Protein AF-A0A8H3I1S6-F1 (afdb_monomer_lite)

Foldseek 3Di:
DDDPDDPVVVVVVVVVVVVVVVVVVVVVVVVVCVVVVVCCVPVVVVVCCVCPVVVCVVCVVVCCCVVLVCDDPCNVVSVVVVPDDPPVVVVVVVVVVVVLVVVLVVQVVVVVVQLVVCPWFFPDKDWCPDDPVRPDPRDHIWMWTQGPVRDIWIWGADPQAIFTDDPPDPDVDTDHDNGPLVVCVVVDVSSVVRVVVVVVVVVVVVVVVVVVVD

Radius of gyration: 45.61 Å; chains: 1; bounding box: 110×67×130 Å

Structure (mmCIF, N/CA/C/O backbone):
data_AF-A0A8H3I1S6-F1
#
_entry.id   AF-A0A8H3I1S6-F1
#
loop_
_atom_site.group_PDB
_atom_site.id
_atom_site.type_symbol
_atom_site.label_atom_id
_atom_site.label_alt_id
_atom_site.label_comp_id
_atom_site.label_asym_id
_atom_site.label_entity_id
_atom_site.label_seq_id
_atom_site.pdbx_PDB_ins_code
_atom_site.Cartn_x
_atom_site.Cartn_y
_atom_site.Cartn_z
_atom_site.occupancy
_atom_site.B_iso_or_equiv
_atom_site.auth_seq_id
_atom_site.auth_comp_id
_atom_site.auth_asym_id
_atom_site.auth_atom_id
_atom_site.pdbx_PDB_model_num
ATOM 1 N N . MET A 1 1 ? -64.898 -40.296 66.495 1.00 42.72 1 MET A N 1
ATOM 2 C 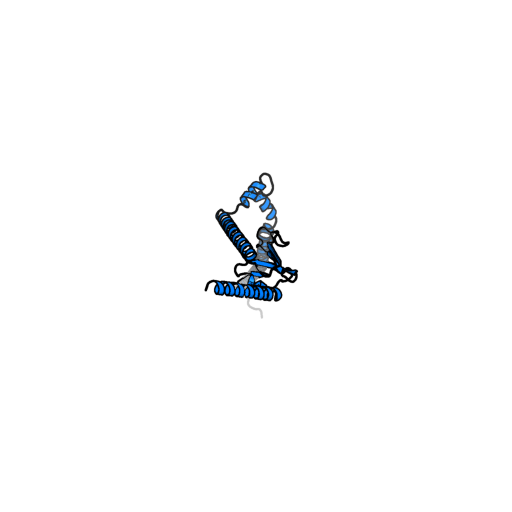CA . MET A 1 1 ? -63.545 -40.670 66.951 1.00 42.72 1 MET A CA 1
ATOM 3 C C . MET A 1 1 ? -62.695 -39.414 66.912 1.00 42.72 1 MET A C 1
ATOM 5 O O . MET A 1 1 ? -62.368 -38.968 65.823 1.00 42.72 1 MET A O 1
ATOM 9 N N . GLY A 1 2 ? -62.473 -38.774 68.061 1.00 48.88 2 GLY A N 1
ATOM 10 C CA . GLY A 1 2 ? -61.612 -37.592 68.152 1.00 48.88 2 GLY A CA 1
ATOM 11 C C . GLY A 1 2 ? -60.170 -38.041 68.347 1.00 48.88 2 GLY A C 1
ATOM 12 O O . GLY A 1 2 ? -59.909 -38.844 69.241 1.00 48.88 2 GLY A O 1
ATOM 13 N N . LEU A 1 3 ? -59.260 -37.586 67.488 1.00 57.56 3 LEU A N 1
ATOM 14 C CA . LEU A 1 3 ? -57.827 -37.817 67.660 1.00 57.56 3 LEU A CA 1
ATOM 15 C C . LEU A 1 3 ? -57.368 -37.128 68.953 1.00 57.56 3 LEU A C 1
ATOM 17 O O . LEU A 1 3 ? -57.678 -35.959 69.179 1.00 57.56 3 LEU A O 1
ATOM 21 N N . ALA A 1 4 ? -56.657 -37.861 69.809 1.00 62.06 4 ALA A N 1
ATOM 22 C CA . ALA A 1 4 ? -56.037 -37.308 71.006 1.00 62.06 4 ALA A CA 1
ATOM 23 C C . ALA A 1 4 ? -54.803 -36.498 70.587 1.00 62.06 4 ALA A C 1
ATOM 25 O O . ALA A 1 4 ? -53.738 -37.065 70.358 1.00 62.06 4 ALA A O 1
ATOM 26 N N . VAL A 1 5 ? -54.971 -35.185 70.439 1.00 71.25 5 VAL A N 1
ATOM 27 C CA . VAL A 1 5 ? -53.883 -34.259 70.106 1.00 71.25 5 VAL A CA 1
ATOM 28 C C . VAL A 1 5 ? -53.106 -33.947 71.379 1.00 71.25 5 VAL A C 1
ATOM 30 O O . VAL A 1 5 ? -53.688 -33.480 72.362 1.00 71.25 5 VAL A O 1
ATOM 33 N N . GLN A 1 6 ? -51.802 -34.225 71.379 1.00 80.19 6 GLN A N 1
ATOM 34 C CA . GLN A 1 6 ? -50.925 -33.858 72.486 1.00 80.19 6 GLN A CA 1
ATOM 35 C C . GLN A 1 6 ? -50.392 -32.433 72.277 1.00 80.19 6 GLN A C 1
ATOM 37 O O . GLN A 1 6 ? -50.185 -32.022 71.137 1.00 80.19 6 GLN A O 1
ATOM 42 N N . PRO A 1 7 ? -50.094 -31.674 73.348 1.00 72.12 7 PRO A N 1
ATOM 43 C CA . PRO A 1 7 ? -49.542 -30.317 73.237 1.00 72.12 7 PRO A CA 1
ATOM 44 C C . PRO A 1 7 ? -48.252 -30.243 72.403 1.00 72.12 7 PRO A C 1
ATOM 46 O O . PRO A 1 7 ? -47.954 -29.216 71.805 1.00 72.12 7 PRO A O 1
ATOM 49 N N . VAL A 1 8 ? -47.503 -31.347 72.340 1.00 73.62 8 VAL A N 1
ATOM 50 C CA . VAL A 1 8 ? -46.267 -31.489 71.556 1.00 73.62 8 VAL A CA 1
ATOM 51 C C . VAL A 1 8 ? -46.538 -31.491 70.044 1.00 73.62 8 VAL A C 1
ATOM 53 O O . VAL A 1 8 ? -45.674 -31.101 69.265 1.00 73.62 8 VAL A O 1
ATOM 56 N N . ASP A 1 9 ? -47.741 -31.873 69.609 1.00 73.19 9 ASP A N 1
ATOM 57 C CA . ASP A 1 9 ? -48.101 -31.909 68.189 1.00 73.19 9 ASP A CA 1
ATOM 58 C C . ASP A 1 9 ? -48.359 -30.509 67.600 1.00 73.19 9 ASP A C 1
ATOM 60 O O . ASP A 1 9 ? -48.272 -30.352 66.385 1.00 73.19 9 ASP A O 1
ATOM 64 N N . LEU A 1 10 ? -48.577 -29.474 68.431 1.00 68.12 10 LEU A N 1
ATOM 65 C CA . LEU A 1 10 ? -48.608 -28.076 67.967 1.00 68.12 10 LEU A CA 1
ATOM 66 C C . LEU A 1 10 ? -47.239 -27.595 67.460 1.00 68.12 10 LEU A C 1
ATOM 68 O O . LEU A 1 10 ? -47.192 -26.789 66.537 1.00 68.12 10 LEU A O 1
ATOM 72 N N . GLY A 1 11 ? -46.133 -28.089 68.027 1.00 68.06 11 GLY A N 1
ATOM 73 C CA . GLY A 1 11 ? -44.783 -27.689 67.608 1.00 68.06 11 GLY A CA 1
ATOM 74 C C . GLY A 1 11 ? -44.466 -28.085 66.162 1.00 68.06 11 GLY A C 1
ATOM 75 O O . GLY A 1 11 ? -43.841 -27.319 65.438 1.00 68.06 11 GLY A O 1
ATOM 76 N N . LYS A 1 12 ? -44.997 -29.228 65.709 1.00 66.50 12 LYS A N 1
ATOM 77 C CA . LYS A 1 12 ? -44.803 -29.744 64.343 1.00 66.50 12 LYS A CA 1
ATOM 78 C C . LYS A 1 12 ? -45.502 -28.902 63.268 1.00 66.50 12 LYS A C 1
ATOM 80 O O . LYS A 1 12 ? -45.058 -28.892 62.128 1.00 66.50 12 LYS A O 1
ATOM 85 N N . LEU A 1 13 ? -46.595 -28.214 63.614 1.00 63.25 13 LEU A N 1
ATOM 86 C CA . LEU A 1 13 ? -47.299 -27.297 62.704 1.00 63.25 13 LEU A CA 1
ATOM 87 C C . LEU A 1 13 ? -46.527 -25.984 62.516 1.00 63.25 13 LEU A C 1
ATOM 89 O O . LEU A 1 13 ? -46.502 -25.448 61.416 1.00 63.25 13 LEU A O 1
ATOM 93 N N . ILE A 1 14 ? -45.869 -25.506 63.576 1.00 62.06 14 ILE A N 1
ATOM 94 C CA . ILE A 1 14 ? -45.091 -24.258 63.568 1.00 62.06 14 ILE A CA 1
ATOM 95 C C . ILE A 1 14 ? -43.777 -24.435 62.788 1.00 62.06 14 ILE A C 1
ATOM 97 O O . ILE A 1 14 ? -43.371 -23.535 62.060 1.00 62.06 14 ILE A O 1
ATOM 101 N N . GLU A 1 15 ? -43.124 -25.596 62.906 1.00 63.69 15 GLU A N 1
ATOM 102 C CA . GLU A 1 15 ? -41.917 -25.917 62.125 1.00 63.69 15 GLU A CA 1
ATOM 103 C C . GLU A 1 15 ? -42.220 -26.087 60.624 1.00 63.69 15 GLU A C 1
ATOM 105 O O . GLU A 1 15 ? -41.427 -25.654 59.793 1.00 63.69 15 GLU A O 1
ATOM 110 N N . SER A 1 16 ? -43.390 -26.634 60.269 1.00 64.06 16 SER A N 1
ATOM 111 C CA . SER A 1 16 ? -43.804 -26.840 58.871 1.00 64.06 16 SER A CA 1
ATOM 112 C C . SER A 1 16 ? -44.035 -25.534 58.100 1.00 64.06 16 SER A C 1
ATOM 114 O O . SER A 1 16 ? -43.602 -25.435 56.958 1.00 64.06 16 SER A O 1
ATOM 116 N N . GLU A 1 17 ? -44.709 -24.535 58.684 1.00 63.69 17 GLU A N 1
ATOM 117 C CA . GLU A 1 17 ? -44.942 -23.245 58.003 1.00 63.69 17 GLU A CA 1
ATOM 118 C C . GLU A 1 17 ? -43.640 -22.455 57.802 1.00 63.69 17 GLU A C 1
ATOM 120 O O . GLU A 1 17 ? -43.450 -21.819 56.766 1.00 63.69 17 GLU A O 1
ATOM 125 N N . ALA A 1 18 ? -42.716 -22.528 58.766 1.00 70.06 18 ALA A N 1
ATOM 126 C CA . ALA A 1 18 ? -41.435 -21.831 58.690 1.00 70.06 18 ALA A CA 1
ATOM 127 C C . ALA A 1 18 ? -40.512 -22.391 57.588 1.00 70.06 18 ALA A C 1
ATOM 129 O O . ALA A 1 18 ? -39.754 -21.638 56.975 1.00 70.06 18 ALA A O 1
ATOM 130 N N . GLU A 1 19 ? -40.560 -23.700 57.320 1.00 72.06 19 GLU A N 1
ATOM 131 C CA . GLU A 1 19 ? -39.798 -24.326 56.231 1.00 72.06 19 GLU A CA 1
ATOM 132 C C . GLU A 1 19 ? -40.337 -23.939 54.844 1.00 72.06 19 GLU A C 1
ATOM 134 O O . GLU A 1 19 ? -39.544 -23.663 53.940 1.00 72.06 19 GLU A O 1
ATOM 139 N N . ASP A 1 20 ? -41.658 -23.846 54.680 1.00 81.38 20 ASP A N 1
ATOM 140 C CA . ASP A 1 20 ? -42.285 -23.457 53.411 1.00 81.38 20 ASP A CA 1
ATOM 141 C C . ASP A 1 20 ? -41.991 -21.990 53.046 1.00 81.38 20 ASP A C 1
ATOM 143 O O . ASP A 1 20 ? -41.629 -21.700 51.903 1.00 81.38 20 ASP A O 1
ATOM 147 N N . GLU A 1 21 ? -42.038 -21.073 54.020 1.00 85.94 21 GLU A N 1
ATOM 148 C CA . GLU A 1 21 ? -41.697 -19.654 53.820 1.00 85.94 21 GLU A CA 1
ATOM 149 C C . GLU A 1 21 ? -40.221 -19.469 53.410 1.00 85.94 21 GLU A C 1
ATOM 151 O O . GLU A 1 21 ? -39.877 -18.654 52.542 1.00 85.94 21 GLU A O 1
ATOM 156 N N . LEU A 1 22 ? -39.323 -20.279 53.984 1.00 87.81 22 LEU A N 1
ATOM 157 C CA . LEU A 1 22 ? -37.911 -20.308 53.599 1.00 87.81 22 LEU A CA 1
ATOM 158 C C . LEU A 1 22 ? -37.727 -20.817 52.166 1.00 87.81 22 LEU A C 1
ATOM 160 O O . LEU A 1 22 ? -36.957 -20.226 51.403 1.00 87.81 22 LEU A O 1
ATOM 164 N N . ILE A 1 23 ? -38.426 -21.888 51.780 1.00 89.88 23 ILE A N 1
ATOM 165 C CA . ILE A 1 23 ? -38.362 -22.442 50.421 1.00 89.88 23 ILE A CA 1
ATOM 166 C C . ILE A 1 23 ? -38.898 -21.435 49.400 1.00 89.88 23 ILE A C 1
ATOM 168 O O . ILE A 1 23 ? -38.286 -21.265 48.341 1.00 89.88 23 ILE A O 1
ATOM 172 N N . GLU A 1 24 ? -39.988 -20.736 49.715 1.00 92.62 24 GLU A N 1
ATOM 173 C CA . GLU A 1 24 ? -40.557 -19.689 48.865 1.00 92.62 24 GLU A CA 1
ATOM 174 C C . GLU A 1 24 ? -39.567 -18.532 48.682 1.00 92.62 24 GLU A C 1
ATOM 176 O O . GLU A 1 24 ? -39.232 -18.177 47.550 1.00 92.62 24 GLU A O 1
ATOM 181 N N . THR A 1 25 ? -38.963 -18.051 49.770 1.00 93.56 25 THR A N 1
ATOM 182 C CA . THR A 1 25 ? -37.922 -17.012 49.713 1.00 93.56 25 THR A CA 1
ATOM 183 C C . THR A 1 25 ? -36.714 -17.466 48.881 1.00 93.56 25 THR A C 1
ATOM 185 O O . THR A 1 25 ? -36.195 -16.722 48.043 1.00 93.56 25 THR A O 1
ATOM 188 N N . MET A 1 26 ? -36.254 -18.710 49.058 1.00 92.81 26 MET A N 1
ATOM 189 C CA . MET A 1 26 ? -35.153 -19.274 48.268 1.00 92.81 26 MET A CA 1
ATOM 190 C C . MET A 1 26 ? -35.515 -19.382 46.781 1.00 92.81 26 MET A C 1
ATOM 192 O O . MET A 1 26 ? -34.666 -19.127 45.917 1.00 92.81 26 MET A O 1
ATOM 196 N N . ALA A 1 27 ? -36.762 -19.737 46.467 1.00 95.12 27 ALA A N 1
ATOM 197 C CA . ALA A 1 27 ? -37.268 -19.802 45.103 1.00 95.12 27 ALA A CA 1
ATOM 198 C C . ALA A 1 27 ? -37.343 -18.409 44.458 1.00 95.12 27 ALA A C 1
ATOM 200 O O . ALA A 1 27 ? -36.885 -18.248 43.322 1.00 95.12 27 ALA A O 1
ATOM 201 N N . GLU A 1 28 ? -37.824 -17.397 45.180 1.00 95.75 28 GLU A N 1
ATOM 202 C CA . GLU A 1 28 ? -37.877 -16.007 44.716 1.00 95.75 28 GLU A CA 1
ATOM 203 C C . GLU A 1 28 ? -36.486 -15.442 44.430 1.00 95.75 28 GLU A C 1
ATOM 205 O O . GLU A 1 28 ? -36.233 -14.917 43.340 1.00 95.75 28 GLU A O 1
ATOM 210 N N . VAL A 1 29 ? -35.547 -15.604 45.368 1.00 97.38 29 VAL A N 1
ATOM 211 C CA . VAL A 1 29 ? -34.161 -15.147 45.193 1.00 97.38 29 VAL A CA 1
ATOM 212 C C . VAL A 1 29 ? -33.535 -15.823 43.975 1.00 97.38 29 VAL A C 1
ATOM 214 O O . VAL A 1 29 ? -32.888 -15.161 43.156 1.00 97.38 29 VAL A O 1
ATOM 217 N N . ARG A 1 30 ? -33.758 -17.132 43.800 1.00 96.06 30 ARG A N 1
ATOM 218 C CA . ARG A 1 30 ? -33.258 -17.872 42.637 1.00 96.06 30 ARG A CA 1
ATOM 219 C C . ARG A 1 30 ? -33.879 -17.373 41.332 1.00 96.06 30 ARG A C 1
ATOM 221 O O . ARG A 1 30 ? -33.151 -17.206 40.350 1.00 96.06 30 ARG A O 1
ATOM 228 N N . ALA A 1 31 ? -35.185 -17.112 41.312 1.00 96.69 31 ALA A N 1
ATOM 229 C CA . ALA A 1 31 ? -35.883 -16.587 40.143 1.00 96.69 31 ALA A CA 1
ATOM 230 C C . ALA A 1 31 ? -35.366 -15.190 39.765 1.00 96.69 31 ALA A C 1
ATOM 232 O O . ALA A 1 31 ? -35.055 -14.938 38.596 1.00 96.69 31 ALA A O 1
ATOM 233 N N . TYR A 1 32 ? -35.179 -14.312 40.755 1.00 97.19 32 TYR A N 1
ATOM 234 C CA . TYR A 1 32 ? -34.593 -12.989 40.556 1.00 97.19 32 TYR A CA 1
ATOM 235 C C . TYR A 1 32 ? -33.184 -13.084 39.964 1.00 97.19 32 TYR A C 1
ATOM 237 O O . TYR A 1 32 ? -32.904 -12.461 38.937 1.00 97.19 32 TYR A O 1
ATOM 245 N N . TYR A 1 33 ? -32.315 -13.919 40.544 1.00 96.94 33 TYR A N 1
ATOM 246 C CA . TYR A 1 33 ? -30.956 -14.122 40.039 1.00 96.94 33 TYR A CA 1
ATOM 247 C C . TYR A 1 33 ? -30.936 -14.645 38.605 1.00 96.94 33 TYR A C 1
ATOM 249 O O . TYR A 1 33 ? -30.130 -14.188 37.797 1.00 96.94 33 TYR A O 1
ATOM 257 N N . GLN A 1 34 ? -31.833 -15.568 38.258 1.00 96.44 34 GLN A N 1
ATOM 258 C CA . GLN A 1 34 ? -31.892 -16.131 36.913 1.00 96.44 34 GLN A CA 1
ATOM 259 C C . GLN A 1 34 ? -32.245 -15.073 35.858 1.00 96.44 34 GLN A C 1
ATOM 261 O O . GLN A 1 34 ? -31.678 -15.078 34.762 1.00 96.44 34 GLN A O 1
ATOM 266 N N . VAL A 1 35 ? -33.159 -14.153 36.174 1.00 96.62 35 VAL A N 1
ATOM 267 C CA . VAL A 1 35 ? -33.530 -13.054 35.271 1.00 96.62 35 VAL A CA 1
ATOM 268 C C . VAL A 1 35 ? -32.445 -11.976 35.243 1.00 96.62 35 VAL A C 1
ATOM 270 O O . VAL A 1 35 ? -32.070 -11.512 34.163 1.00 96.62 35 VAL A O 1
ATOM 273 N N . ALA A 1 36 ? -31.908 -11.600 36.405 1.00 97.00 36 ALA A N 1
ATOM 274 C CA . ALA A 1 36 ? -30.856 -10.594 36.523 1.00 97.00 36 ALA A CA 1
ATOM 275 C C . ALA A 1 36 ? -29.577 -11.018 35.787 1.00 97.00 36 ALA A C 1
ATOM 277 O O . ALA A 1 36 ? -29.011 -10.220 35.043 1.00 97.00 36 ALA A O 1
ATOM 278 N N . TYR A 1 37 ? -29.166 -12.282 35.919 1.00 96.94 37 TYR A N 1
ATOM 279 C CA . TYR A 1 37 ? -27.991 -12.825 35.238 1.00 96.94 37 TYR A CA 1
ATOM 280 C C . TYR A 1 37 ? -28.111 -12.724 33.715 1.00 96.94 37 TYR A C 1
ATOM 282 O O . TYR A 1 37 ? -27.196 -12.225 33.065 1.00 96.94 37 TYR A O 1
ATOM 290 N N . LYS A 1 38 ? -29.258 -13.118 33.142 1.00 95.94 38 LYS A N 1
ATOM 291 C CA . LYS A 1 38 ? -29.491 -13.016 31.691 1.00 95.94 38 LYS A CA 1
ATOM 292 C C . LYS A 1 38 ? -29.370 -11.571 31.202 1.00 95.94 38 LYS A C 1
ATOM 294 O O . LYS A 1 38 ? -28.660 -11.308 30.241 1.00 95.94 38 LYS A O 1
ATOM 299 N N . ARG A 1 39 ? -29.972 -10.620 31.927 1.00 96.44 39 ARG A N 1
ATOM 300 C CA . ARG A 1 39 ? -29.852 -9.186 31.611 1.00 96.44 39 ARG A CA 1
ATOM 301 C C . ARG A 1 39 ? -28.409 -8.698 31.675 1.00 96.44 39 ARG A C 1
ATOM 303 O O . ARG A 1 39 ? -28.003 -7.917 30.828 1.00 96.44 39 ARG A O 1
ATOM 310 N N . PHE A 1 40 ? -27.640 -9.142 32.664 1.00 96.62 40 PHE A N 1
ATOM 311 C CA . PHE A 1 40 ? -26.237 -8.763 32.805 1.00 96.62 40 PHE A CA 1
ATOM 312 C C . PHE A 1 40 ? -25.383 -9.250 31.632 1.00 96.62 40 PHE A C 1
ATOM 314 O O . PHE A 1 40 ? -24.591 -8.476 31.092 1.00 96.62 40 PHE A O 1
ATOM 321 N N . VAL A 1 41 ? -25.577 -10.506 31.224 1.00 96.31 41 VAL A N 1
ATOM 322 C CA . VAL A 1 41 ? -24.859 -11.112 30.095 1.00 96.31 41 VAL A CA 1
ATOM 323 C C . VAL A 1 41 ? -25.200 -10.426 28.771 1.00 96.31 41 VAL A C 1
ATOM 325 O O . VAL A 1 41 ? -24.324 -10.336 27.921 1.00 96.31 41 VAL A O 1
ATOM 328 N N . ASP A 1 42 ? -26.406 -9.878 28.613 1.00 96.75 42 ASP A N 1
ATOM 329 C CA . ASP A 1 42 ? -26.790 -9.154 27.395 1.00 96.75 42 ASP A CA 1
ATOM 330 C C . ASP A 1 42 ? -26.364 -7.671 27.422 1.00 96.75 42 ASP A C 1
ATOM 332 O O . ASP A 1 42 ? -25.817 -7.143 26.451 1.00 96.75 42 ASP A O 1
ATOM 336 N N . ILE A 1 43 ? -26.593 -6.974 28.541 1.00 96.75 43 ILE A N 1
ATOM 337 C CA . ILE A 1 43 ? -26.402 -5.519 28.644 1.00 96.75 43 ILE A CA 1
ATOM 338 C C . ILE A 1 43 ? -24.922 -5.144 28.695 1.00 96.75 43 ILE A C 1
ATOM 340 O O . ILE A 1 43 ? -24.540 -4.157 28.068 1.00 96.75 43 ILE A O 1
ATOM 344 N N . ILE A 1 44 ? -24.081 -5.894 29.421 1.00 96.12 44 ILE A N 1
ATOM 345 C CA . ILE A 1 44 ? -22.659 -5.537 29.551 1.00 96.12 44 ILE A CA 1
ATOM 346 C C . ILE A 1 44 ? -21.955 -5.562 28.188 1.00 96.12 44 ILE A C 1
ATOM 348 O O . ILE A 1 44 ? -21.345 -4.548 27.838 1.00 96.12 44 ILE A O 1
ATOM 352 N N . PRO A 1 45 ? -22.036 -6.642 27.385 1.00 96.19 45 PRO A N 1
ATOM 353 C CA . PRO A 1 45 ? -21.401 -6.663 26.072 1.00 96.19 45 PRO A CA 1
ATOM 354 C C . PRO A 1 45 ? -21.985 -5.615 25.127 1.00 96.19 45 PRO A C 1
ATOM 356 O O . PRO A 1 45 ? -21.229 -4.980 24.401 1.00 96.19 45 PRO A O 1
ATOM 359 N N . MET A 1 46 ? -23.300 -5.376 25.168 1.00 96.50 46 MET A N 1
ATOM 360 C CA . MET A 1 46 ? -23.934 -4.344 24.343 1.00 96.50 46 MET A CA 1
ATOM 361 C C . MET A 1 46 ? -23.428 -2.937 24.695 1.00 96.50 46 MET A C 1
ATOM 363 O O . MET A 1 46 ? -23.112 -2.147 23.806 1.00 96.50 46 MET A O 1
ATOM 367 N N . ALA A 1 47 ? -23.312 -2.625 25.987 1.00 96.19 47 ALA A N 1
ATOM 368 C CA . ALA A 1 47 ? -22.768 -1.353 26.448 1.00 96.19 47 ALA A CA 1
ATOM 369 C C . ALA A 1 47 ? -21.282 -1.215 26.086 1.00 96.19 47 ALA A C 1
ATOM 371 O O . ALA A 1 47 ? -20.852 -0.142 25.663 1.00 96.19 47 ALA A O 1
ATOM 372 N N . ALA A 1 48 ? -20.503 -2.292 26.211 1.00 95.06 48 ALA A N 1
ATOM 373 C CA . ALA A 1 48 ? -19.100 -2.310 25.814 1.00 95.06 48 ALA A CA 1
ATOM 374 C C . ALA A 1 48 ? -18.930 -2.106 24.299 1.00 95.06 48 ALA A C 1
ATOM 376 O O . ALA A 1 48 ? -18.084 -1.314 23.893 1.00 95.06 48 ALA A O 1
ATOM 377 N N . ASP A 1 49 ? -19.750 -2.745 23.460 1.00 94.88 49 ASP A N 1
ATOM 378 C CA . ASP A 1 49 ? -19.714 -2.552 22.004 1.00 94.88 49 ASP A CA 1
ATOM 379 C C . ASP A 1 49 ? -20.023 -1.097 21.628 1.00 94.88 49 ASP A C 1
ATOM 381 O O . ASP A 1 49 ? -19.271 -0.463 20.888 1.00 94.88 49 ASP A O 1
ATOM 385 N N . GLU A 1 50 ? -21.088 -0.523 22.192 1.00 94.88 50 GLU A N 1
ATOM 386 C CA . GLU A 1 50 ? -21.494 0.844 21.860 1.00 94.88 50 GLU A CA 1
ATOM 387 C C . GLU A 1 50 ? -20.487 1.893 22.356 1.00 94.88 50 GLU A C 1
ATOM 389 O O . GLU A 1 50 ? -20.200 2.856 21.644 1.00 94.88 50 GLU A O 1
ATOM 394 N N . THR A 1 51 ? -19.920 1.714 23.552 1.00 92.62 51 THR A N 1
ATOM 395 C CA . THR A 1 51 ? -19.009 2.702 24.157 1.00 92.62 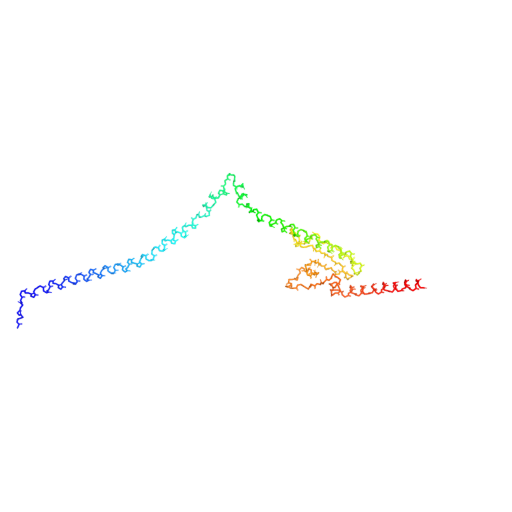51 THR A CA 1
ATOM 396 C C . THR A 1 51 ? -17.562 2.540 23.711 1.00 92.62 51 THR A C 1
ATOM 398 O O . THR A 1 51 ? -16.909 3.535 23.399 1.00 92.62 51 THR A O 1
ATOM 401 N N . LEU A 1 52 ? -17.052 1.309 23.667 1.00 89.88 52 LEU A N 1
ATOM 402 C CA . LEU A 1 52 ? -15.651 1.041 23.375 1.00 89.88 52 LEU A CA 1
ATOM 403 C C . LEU A 1 52 ? -15.429 0.837 21.885 1.00 89.88 52 LEU A C 1
ATOM 405 O O . LEU A 1 52 ? -14.571 1.493 21.321 1.00 89.88 52 LEU A O 1
ATOM 409 N N . VAL A 1 53 ? -16.177 -0.051 21.231 1.00 89.69 53 VAL A N 1
ATOM 410 C CA . VAL A 1 53 ? -15.894 -0.407 19.831 1.00 89.69 53 VAL A CA 1
ATOM 411 C C . VAL A 1 53 ? -16.418 0.686 18.907 1.00 89.69 53 VAL A C 1
ATOM 413 O O . VAL A 1 53 ? -15.656 1.376 18.228 1.00 89.69 53 VAL A O 1
ATOM 416 N N . ARG A 1 54 ? -17.733 0.903 18.926 1.00 91.56 54 ARG A N 1
ATOM 417 C CA . ARG A 1 54 ? -18.392 1.904 18.082 1.00 91.56 54 ARG A CA 1
ATOM 418 C C . ARG A 1 54 ? -18.067 3.313 18.549 1.00 91.56 54 ARG A C 1
ATOM 420 O O . ARG A 1 54 ? -17.828 4.188 17.719 1.00 91.56 54 ARG A O 1
ATOM 427 N N . GLY A 1 55 ? -18.037 3.531 19.861 1.00 91.19 55 GLY A N 1
ATOM 428 C CA . GLY A 1 55 ? -17.702 4.817 20.458 1.00 91.19 55 GLY A CA 1
ATOM 429 C C . GLY A 1 55 ? -16.271 5.256 20.156 1.00 91.19 55 GLY A C 1
ATOM 430 O O . GLY A 1 55 ? -16.071 6.428 19.857 1.00 91.19 55 GLY A O 1
ATOM 431 N N . PHE A 1 56 ? -15.296 4.339 20.116 1.00 88.06 56 PHE A N 1
ATOM 432 C CA . PHE A 1 56 ? -13.929 4.673 19.703 1.00 88.06 56 PHE A CA 1
ATOM 433 C C . PHE A 1 56 ? -13.855 5.114 18.242 1.00 88.06 56 PHE A C 1
ATOM 435 O O . PHE A 1 56 ? -13.198 6.104 17.931 1.00 88.06 56 PHE A O 1
ATOM 442 N N . CYS A 1 57 ? -14.557 4.422 17.340 1.00 88.94 57 CYS A N 1
ATOM 443 C CA . CYS A 1 57 ? -14.601 4.821 15.934 1.00 88.94 57 CYS A CA 1
ATOM 444 C C . CYS A 1 57 ? -15.248 6.205 15.746 1.00 88.94 57 CYS A C 1
ATOM 446 O O . CYS A 1 57 ? -14.858 6.951 14.843 1.00 88.94 57 CYS A O 1
ATOM 448 N N . ARG A 1 58 ? -16.211 6.582 16.601 1.00 90.94 58 ARG A N 1
ATOM 449 C CA . ARG A 1 58 ? -16.856 7.902 16.553 1.00 90.94 58 ARG A CA 1
ATOM 450 C C . ARG A 1 58 ? -15.856 9.001 16.909 1.00 90.94 58 ARG A C 1
ATOM 452 O O . ARG A 1 58 ? -15.505 9.218 18.061 1.00 90.94 58 ARG A O 1
ATOM 459 N N . GLY A 1 59 ? -15.440 9.751 15.893 1.00 86.94 59 GLY A N 1
ATOM 460 C CA . GLY A 1 59 ? -14.537 10.890 16.056 1.00 86.94 59 GLY A CA 1
ATOM 461 C C . GLY A 1 59 ? -13.053 10.528 16.068 1.00 86.94 59 GLY A C 1
ATOM 462 O O . GLY A 1 59 ? -12.239 11.434 16.249 1.00 86.94 59 GLY A O 1
ATOM 463 N N . LEU A 1 60 ? -12.688 9.262 15.816 1.00 91.94 60 LEU A N 1
ATOM 464 C CA . LEU A 1 60 ? -11.292 8.846 15.651 1.00 91.94 60 LEU A CA 1
ATOM 465 C C . LEU A 1 60 ? -10.594 9.659 14.559 1.00 91.94 60 LEU A C 1
ATOM 467 O O . LEU A 1 60 ? -9.505 10.168 14.787 1.00 91.94 60 LEU A O 1
ATOM 471 N N . GLU A 1 61 ? -11.244 9.826 13.406 1.00 90.31 61 GLU A N 1
ATOM 472 C CA . GLU A 1 61 ? -10.720 10.618 12.289 1.00 90.31 61 GLU A CA 1
ATOM 473 C C . GLU A 1 61 ? -10.385 12.044 12.737 1.00 90.31 61 GLU A C 1
ATOM 475 O O . GLU A 1 61 ? -9.248 12.493 12.613 1.00 90.31 61 GLU A O 1
ATOM 480 N N . ARG A 1 62 ? -11.351 12.733 13.350 1.00 90.31 62 ARG A N 1
ATOM 481 C CA . ARG A 1 62 ? -11.157 14.090 13.865 1.00 90.31 62 ARG A CA 1
ATOM 482 C C . ARG A 1 62 ? -10.013 14.154 14.879 1.00 90.31 62 ARG A C 1
ATOM 484 O O . ARG A 1 62 ? -9.163 15.032 14.778 1.00 90.31 62 ARG A O 1
ATOM 491 N N . ARG A 1 63 ? -9.968 13.217 15.832 1.00 91.25 63 ARG A N 1
ATOM 492 C CA . ARG A 1 63 ? -8.893 13.136 16.832 1.00 91.25 63 ARG A CA 1
ATOM 493 C C . ARG A 1 63 ? -7.533 12.864 16.202 1.00 91.25 63 ARG A C 1
ATOM 495 O O . ARG A 1 63 ? -6.546 13.415 16.675 1.00 91.25 63 ARG A O 1
ATOM 502 N N . LEU A 1 64 ? -7.475 12.059 15.144 1.00 91.75 64 LEU A N 1
ATOM 503 C CA . LEU A 1 64 ? -6.252 11.782 14.402 1.00 91.75 64 LEU A CA 1
ATOM 504 C C . LEU A 1 64 ? -5.767 13.039 13.670 1.00 91.75 64 LEU A C 1
ATOM 506 O O . LEU A 1 64 ? -4.595 13.382 13.776 1.00 91.75 64 LEU A O 1
ATOM 510 N N . PHE A 1 65 ? -6.663 13.768 13.000 1.00 90.44 65 PHE A N 1
ATOM 511 C CA . PHE A 1 65 ? -6.323 15.021 12.321 1.00 90.44 65 PHE A CA 1
ATOM 512 C C . PHE A 1 65 ? -5.853 16.117 13.288 1.00 90.44 65 PHE A C 1
ATOM 514 O O . PHE A 1 65 ? -4.869 16.805 13.007 1.00 90.44 65 PHE A O 1
ATOM 521 N N . GLU A 1 66 ? -6.530 16.260 14.430 1.00 89.75 66 GLU A N 1
ATOM 522 C CA . GLU A 1 66 ? -6.142 17.189 15.497 1.00 89.75 66 GLU A CA 1
ATOM 523 C C . GLU A 1 66 ? -4.812 16.767 16.145 1.00 89.75 66 GLU A C 1
ATOM 525 O O . GLU A 1 66 ? -3.904 17.584 16.276 1.00 89.75 66 GLU A O 1
ATOM 530 N N . GLY A 1 67 ? -4.666 15.489 16.507 1.00 88.88 67 GLY A N 1
ATOM 531 C CA . GLY A 1 67 ? -3.500 14.962 17.220 1.00 88.88 67 GLY A CA 1
ATOM 532 C C . GLY A 1 67 ? -2.226 14.915 16.378 1.00 88.88 67 GLY A C 1
ATOM 533 O O . GLY A 1 67 ? -1.151 15.236 16.877 1.00 88.88 67 GLY A O 1
ATOM 534 N N . LEU A 1 68 ? -2.337 14.577 15.091 1.00 90.62 68 LEU A N 1
ATOM 535 C CA . LEU A 1 68 ? -1.216 14.643 14.148 1.00 90.62 68 LEU A CA 1
ATOM 536 C C . LEU A 1 68 ? -0.921 16.083 13.689 1.00 90.62 68 LEU A C 1
ATOM 538 O O . LEU A 1 68 ? 0.084 16.326 13.020 1.00 90.62 68 LEU A O 1
ATOM 542 N N . GLY A 1 69 ? -1.789 17.048 14.013 1.00 89.00 69 GLY A N 1
ATOM 543 C CA . GLY A 1 69 ? -1.615 18.447 13.629 1.00 89.00 69 GLY A CA 1
ATOM 544 C C . GLY A 1 69 ? -1.568 18.649 12.112 1.00 89.00 69 GLY A C 1
ATOM 545 O O . GLY A 1 69 ? -0.849 19.529 11.632 1.00 89.00 69 GLY A O 1
ATOM 546 N N . VAL A 1 70 ? -2.302 17.823 11.359 1.00 86.75 70 VAL A N 1
ATOM 547 C CA . VAL A 1 70 ? -2.346 17.830 9.880 1.00 86.75 70 VAL A CA 1
ATOM 548 C C . VAL A 1 70 ? -3.149 19.018 9.336 1.00 86.75 70 VAL A C 1
ATOM 550 O O . VAL A 1 70 ? -3.107 19.315 8.147 1.00 86.75 70 VAL A O 1
ATOM 553 N N . SER A 1 71 ? -3.887 19.706 10.209 1.00 80.94 71 SER A N 1
ATOM 554 C CA . SER A 1 71 ? -4.620 20.939 9.922 1.00 80.94 71 SER A CA 1
ATOM 555 C C . SER A 1 71 ? -4.077 22.062 10.808 1.00 80.94 71 SER A C 1
ATOM 557 O O . SER A 1 71 ? -4.021 21.906 12.025 1.00 80.94 71 SER A O 1
ATOM 559 N N . GLY A 1 72 ? -3.648 23.178 10.210 1.00 82.56 72 GLY A N 1
ATOM 560 C CA . GLY A 1 72 ? -3.138 24.353 10.930 1.00 82.56 72 GLY A CA 1
ATOM 561 C C . GLY A 1 72 ? -1.770 24.848 10.449 1.00 82.56 72 GLY A C 1
ATOM 562 O O . GLY A 1 72 ? -1.221 24.378 9.452 1.00 82.56 72 GLY A O 1
ATOM 563 N N . GLU A 1 73 ? -1.207 25.814 11.170 1.00 86.25 73 GLU A N 1
ATOM 564 C CA . GLU A 1 73 ? 0.093 26.410 10.848 1.00 86.25 73 GLU A CA 1
ATOM 565 C C . GLU A 1 73 ? 1.230 25.390 11.046 1.00 86.25 73 GLU A C 1
ATOM 567 O O . GLU A 1 73 ? 1.225 24.596 11.994 1.00 86.25 73 GLU A O 1
ATOM 572 N N . GLY A 1 74 ? 2.168 25.328 10.097 1.00 86.00 74 GLY A N 1
ATOM 573 C CA . GLY A 1 74 ? 3.231 24.313 10.076 1.00 86.00 74 GLY A CA 1
ATOM 574 C C . GLY A 1 74 ? 2.767 22.887 9.733 1.00 86.00 74 GLY A C 1
ATOM 575 O O . GLY A 1 74 ? 3.564 21.953 9.807 1.00 86.00 74 GLY A O 1
ATOM 576 N N . ALA A 1 75 ? 1.502 22.679 9.332 1.00 88.81 75 ALA A N 1
ATOM 577 C CA . ALA A 1 75 ? 0.997 21.346 8.981 1.00 88.81 75 ALA A CA 1
ATOM 578 C C . ALA A 1 75 ? 1.808 20.693 7.855 1.00 88.81 75 ALA A C 1
ATOM 580 O O . ALA A 1 75 ? 2.090 19.502 7.913 1.00 88.81 75 ALA A O 1
ATOM 581 N N . LYS A 1 76 ? 2.245 21.477 6.863 1.00 89.25 76 LYS A N 1
ATOM 582 C CA . LYS A 1 76 ? 3.056 20.984 5.742 1.00 89.25 76 LYS A CA 1
ATOM 583 C C . LYS A 1 76 ? 4.396 20.395 6.198 1.00 89.25 76 LYS A C 1
ATOM 585 O O . LYS A 1 76 ? 4.785 19.344 5.702 1.00 89.25 76 LYS A O 1
ATOM 590 N N . GLU A 1 77 ? 5.079 21.045 7.137 1.00 91.00 77 GLU A N 1
ATOM 591 C CA . GLU A 1 77 ? 6.364 20.581 7.681 1.00 91.00 77 GLU A CA 1
ATOM 592 C C . GLU A 1 77 ? 6.184 19.323 8.533 1.00 91.00 77 GLU A C 1
ATOM 594 O O . GLU A 1 77 ? 6.915 18.351 8.359 1.00 91.00 77 GLU A O 1
ATOM 599 N N . ARG A 1 78 ? 5.146 19.288 9.380 1.00 89.12 78 ARG A N 1
ATOM 600 C CA . ARG A 1 78 ? 4.792 18.082 10.143 1.00 89.12 78 ARG A CA 1
ATOM 601 C C . ARG A 1 78 ? 4.432 16.914 9.231 1.00 89.12 78 ARG A C 1
ATOM 603 O O . ARG A 1 78 ? 4.911 15.811 9.451 1.00 89.12 78 ARG A O 1
ATOM 610 N N . CYS A 1 79 ? 3.647 17.155 8.181 1.00 90.62 79 CYS A N 1
ATOM 611 C CA . CYS A 1 79 ? 3.342 16.135 7.177 1.00 90.62 79 CYS A CA 1
ATOM 612 C C . CYS A 1 79 ? 4.610 15.641 6.482 1.00 90.62 79 CYS A C 1
ATOM 614 O O . CYS A 1 79 ? 4.753 14.443 6.284 1.00 90.62 79 CYS A O 1
ATOM 616 N N . ALA A 1 80 ? 5.528 16.543 6.124 1.00 90.69 80 ALA A N 1
ATOM 617 C CA . ALA A 1 80 ? 6.791 16.164 5.500 1.00 90.69 80 ALA A CA 1
ATOM 618 C C . ALA A 1 80 ? 7.632 15.268 6.422 1.00 90.69 80 ALA A C 1
ATOM 620 O O . ALA A 1 80 ? 8.143 14.257 5.959 1.00 90.69 80 ALA A O 1
ATOM 621 N N . SER A 1 81 ? 7.700 15.589 7.717 1.00 89.62 81 SER A N 1
ATOM 622 C CA . SER A 1 81 ? 8.389 14.765 8.716 1.00 89.62 81 SER A CA 1
ATOM 623 C C . SER A 1 81 ? 7.694 13.417 8.957 1.00 89.62 81 SER A C 1
ATOM 625 O O . SER A 1 81 ? 8.360 12.393 9.034 1.00 89.62 81 SER A O 1
ATOM 627 N N . LEU A 1 82 ? 6.356 13.380 9.011 1.00 90.19 82 LEU A N 1
ATOM 628 C CA . LEU A 1 82 ? 5.587 12.133 9.155 1.00 90.19 82 LEU A CA 1
ATOM 629 C C . LEU A 1 82 ? 5.705 11.214 7.929 1.00 90.19 82 LEU A C 1
ATOM 631 O O . LEU A 1 82 ? 5.583 9.999 8.058 1.00 90.19 82 LEU A O 1
ATOM 635 N N . LEU A 1 83 ? 5.902 11.794 6.743 1.00 91.06 83 LEU A N 1
ATOM 636 C CA . LEU A 1 83 ? 6.086 11.073 5.482 1.00 91.06 83 LEU A CA 1
ATOM 637 C C . LEU A 1 83 ? 7.556 10.751 5.186 1.00 91.06 83 LEU A C 1
ATOM 639 O O . LEU A 1 83 ? 7.844 10.133 4.158 1.00 91.06 83 LEU A O 1
ATOM 643 N N . GLU A 1 84 ? 8.483 11.179 6.041 1.00 91.81 84 GLU A N 1
ATOM 644 C CA . GLU A 1 84 ? 9.897 10.891 5.871 1.00 91.81 84 GLU A CA 1
ATOM 645 C C . GLU A 1 84 ? 10.128 9.385 6.037 1.00 91.81 84 GLU A C 1
ATOM 647 O O . GLU A 1 84 ? 9.805 8.777 7.059 1.00 91.81 84 GLU A O 1
ATOM 652 N N . TYR A 1 85 ? 10.648 8.755 4.984 1.00 88.75 85 TYR A N 1
ATOM 653 C CA . TYR A 1 85 ? 10.984 7.339 5.026 1.00 88.75 85 TYR A CA 1
ATOM 654 C C . TYR A 1 85 ? 12.172 7.109 5.960 1.00 88.75 85 TYR A C 1
ATOM 656 O O . TYR A 1 85 ? 13.056 7.957 6.088 1.00 88.75 85 TYR A O 1
ATOM 664 N N . SER A 1 86 ? 12.248 5.919 6.557 1.00 91.12 86 SER A N 1
ATOM 665 C CA . SER A 1 86 ? 13.452 5.525 7.284 1.00 91.12 86 SER A CA 1
ATOM 666 C C . SER A 1 86 ? 14.680 5.561 6.363 1.00 91.12 86 SER A C 1
ATOM 668 O O . SER A 1 86 ? 14.588 5.403 5.137 1.00 91.12 86 SER A O 1
ATOM 670 N N . HIS A 1 87 ? 15.856 5.765 6.961 1.00 90.56 87 HIS A N 1
ATOM 671 C CA . HIS A 1 87 ? 17.112 5.840 6.215 1.00 90.56 87 HIS A CA 1
ATOM 672 C C . HIS A 1 87 ? 17.353 4.582 5.363 1.00 90.56 87 HIS A C 1
ATOM 674 O O . HIS A 1 87 ? 17.743 4.686 4.205 1.00 90.56 87 HIS A O 1
ATOM 680 N N . GLU A 1 88 ? 17.034 3.405 5.904 1.00 92.25 88 GLU A N 1
ATOM 681 C CA . GLU A 1 88 ? 17.164 2.114 5.221 1.00 92.25 88 GLU A CA 1
ATOM 682 C C . GLU A 1 88 ? 16.298 2.026 3.955 1.00 92.25 88 GLU A C 1
ATOM 684 O O . GLU A 1 88 ? 16.811 1.719 2.881 1.00 92.25 88 GLU A O 1
ATOM 689 N N . VAL A 1 89 ? 15.015 2.397 4.046 1.00 92.88 89 VAL A N 1
ATOM 690 C CA . VAL A 1 89 ? 14.092 2.394 2.896 1.00 92.88 89 VAL A CA 1
ATOM 691 C C . VAL A 1 89 ? 14.536 3.399 1.835 1.00 92.88 89 VAL A C 1
ATOM 693 O O . VAL A 1 89 ? 14.409 3.150 0.635 1.00 92.88 89 VAL A O 1
ATOM 696 N N . THR A 1 90 ? 15.080 4.539 2.261 1.00 92.19 90 THR A N 1
ATOM 697 C CA . THR A 1 90 ? 15.606 5.558 1.345 1.00 92.19 90 THR A CA 1
ATOM 698 C C . THR A 1 90 ? 16.822 5.032 0.580 1.00 92.19 90 THR A C 1
ATOM 700 O O . THR A 1 90 ? 16.850 5.115 -0.650 1.00 92.19 90 THR A O 1
ATOM 703 N N . LEU A 1 91 ? 17.782 4.423 1.285 1.00 93.44 91 LEU A N 1
ATOM 704 C CA . LEU A 1 91 ? 18.960 3.802 0.677 1.00 93.44 91 LEU A CA 1
ATOM 705 C C . LEU A 1 91 ? 18.577 2.684 -0.294 1.00 93.44 91 LEU A C 1
ATOM 707 O O . LEU A 1 91 ? 19.050 2.674 -1.431 1.00 93.44 91 LEU A O 1
ATOM 711 N N . GLU A 1 92 ? 17.698 1.771 0.120 1.00 94.31 92 GLU A N 1
ATOM 712 C CA . GLU A 1 92 ? 17.236 0.670 -0.726 1.00 94.31 92 GLU A CA 1
ATOM 713 C C . GLU A 1 92 ? 16.567 1.203 -1.997 1.00 94.31 92 GLU A C 1
ATOM 715 O O . GLU A 1 92 ? 16.882 0.780 -3.114 1.00 94.31 92 GLU A O 1
ATOM 720 N N . ARG A 1 93 ? 15.694 2.204 -1.852 1.00 92.94 93 ARG A N 1
ATOM 721 C CA . ARG A 1 93 ? 15.014 2.832 -2.983 1.00 92.94 93 ARG A CA 1
ATOM 722 C C . ARG A 1 93 ? 16.002 3.456 -3.965 1.00 92.94 93 ARG A C 1
ATOM 724 O O . ARG A 1 93 ? 15.809 3.325 -5.175 1.00 92.94 93 ARG A O 1
ATOM 731 N N . ASP A 1 94 ? 17.040 4.125 -3.486 1.00 94.06 94 ASP A N 1
ATOM 732 C CA . ASP A 1 94 ? 18.031 4.768 -4.350 1.00 94.06 94 ASP A CA 1
ATOM 733 C C . ASP A 1 94 ? 18.979 3.759 -5.011 1.00 94.06 94 ASP A C 1
ATOM 735 O O . ASP A 1 94 ? 19.304 3.899 -6.198 1.00 94.06 94 ASP A O 1
ATOM 739 N N . MET A 1 95 ? 19.334 2.678 -4.312 1.00 94.50 95 MET A N 1
ATOM 740 C CA . MET A 1 95 ? 20.045 1.540 -4.901 1.00 94.50 95 MET A CA 1
ATOM 741 C C . MET A 1 95 ? 19.225 0.889 -6.021 1.00 94.50 95 MET A C 1
ATOM 743 O O . MET A 1 95 ? 19.746 0.666 -7.118 1.00 94.50 95 MET A O 1
ATOM 747 N N . LEU A 1 96 ? 17.935 0.632 -5.785 1.00 93.44 96 LEU A N 1
ATOM 748 C CA . LEU A 1 96 ? 17.031 0.047 -6.777 1.00 93.44 96 LEU A CA 1
ATOM 749 C C . LEU A 1 96 ? 16.819 0.970 -7.979 1.00 93.44 96 LEU A C 1
ATOM 751 O O . LEU A 1 96 ? 16.867 0.495 -9.114 1.00 93.44 96 LEU A O 1
ATOM 755 N N . LYS A 1 97 ? 16.653 2.283 -7.765 1.00 91.69 97 LYS A N 1
ATOM 756 C CA . LYS A 1 97 ? 16.595 3.270 -8.859 1.00 91.69 97 LYS A CA 1
ATOM 757 C C . LYS A 1 97 ? 17.865 3.232 -9.700 1.00 91.69 97 LYS A C 1
ATOM 759 O O . LYS A 1 97 ? 17.781 3.093 -10.914 1.00 91.69 97 LYS A O 1
ATOM 764 N N . THR A 1 98 ? 19.032 3.272 -9.060 1.00 93.56 98 THR A N 1
ATOM 765 C CA . THR A 1 98 ? 20.323 3.248 -9.759 1.00 93.56 98 THR A CA 1
ATOM 766 C C . THR A 1 98 ? 20.505 1.952 -10.547 1.00 93.56 98 THR A C 1
ATOM 768 O O . THR A 1 98 ? 20.922 1.975 -11.705 1.00 93.56 98 THR A O 1
ATOM 771 N N . ARG A 1 99 ? 20.164 0.802 -9.951 1.00 92.38 99 ARG A N 1
ATOM 772 C CA . ARG A 1 99 ? 20.212 -0.500 -10.628 1.00 92.38 99 ARG A CA 1
ATOM 773 C C . ARG A 1 99 ? 19.266 -0.538 -11.825 1.00 92.38 99 ARG A C 1
ATOM 775 O O . ARG A 1 99 ? 19.673 -0.972 -12.898 1.00 92.38 99 ARG A O 1
ATOM 782 N N . ARG A 1 100 ? 18.035 -0.056 -11.657 1.00 89.69 100 ARG A N 1
ATOM 783 C CA . ARG A 1 100 ? 17.050 0.052 -12.736 1.00 89.69 100 ARG A CA 1
ATOM 784 C C . ARG A 1 100 ? 17.570 0.929 -13.869 1.00 89.69 100 ARG A C 1
ATOM 786 O O . ARG A 1 100 ? 17.482 0.525 -15.020 1.00 89.69 100 ARG A O 1
ATOM 793 N N . ASP A 1 101 ? 18.128 2.091 -13.554 1.00 88.06 101 ASP A N 1
ATOM 794 C CA . ASP A 1 101 ? 18.623 3.039 -14.554 1.00 88.06 101 ASP A CA 1
ATOM 795 C C . ASP A 1 101 ? 19.787 2.444 -15.354 1.00 88.06 101 ASP A C 1
ATOM 797 O O . ASP A 1 101 ? 19.816 2.557 -16.579 1.00 88.06 101 ASP A O 1
ATOM 801 N N . ARG A 1 102 ? 20.689 1.708 -14.690 1.00 90.38 102 ARG A N 1
ATOM 802 C CA . ARG A 1 102 ? 21.757 0.946 -15.359 1.00 90.38 102 ARG A CA 1
ATOM 803 C C . ARG A 1 102 ? 21.207 -0.143 -16.280 1.00 90.38 102 ARG A C 1
ATOM 805 O O . ARG A 1 102 ? 21.669 -0.261 -17.409 1.00 90.38 102 ARG A O 1
ATOM 812 N N . LEU A 1 103 ? 20.222 -0.918 -15.822 1.00 88.19 103 LEU A N 1
ATOM 813 C CA . LEU A 1 103 ? 19.592 -1.968 -16.633 1.00 88.19 103 LEU A CA 1
ATOM 814 C C . LEU A 1 103 ? 18.847 -1.388 -17.842 1.00 88.19 103 LEU A C 1
ATOM 816 O O . LEU A 1 103 ? 18.911 -1.941 -18.936 1.00 88.19 103 LEU A O 1
ATOM 820 N N . MET A 1 104 ? 18.169 -0.257 -17.657 1.00 85.19 104 MET A N 1
ATOM 821 C CA . MET A 1 104 ? 17.477 0.458 -18.727 1.00 85.19 104 MET A CA 1
ATOM 822 C C . MET A 1 104 ? 18.455 0.991 -19.772 1.00 85.19 104 MET A C 1
ATOM 824 O O . MET A 1 104 ? 18.200 0.854 -20.967 1.00 85.19 104 MET A O 1
ATOM 828 N N . LEU A 1 105 ? 19.586 1.548 -19.331 1.00 86.62 105 LEU A N 1
ATOM 829 C CA . LEU A 1 105 ? 20.642 2.000 -20.229 1.00 86.62 105 LEU A CA 1
ATOM 830 C C . LEU A 1 105 ? 21.243 0.830 -21.014 1.00 86.62 105 LEU A C 1
ATOM 832 O O . LEU A 1 105 ? 21.326 0.917 -22.233 1.00 86.62 105 LEU A O 1
ATOM 836 N N . ALA A 1 106 ? 21.593 -0.268 -20.337 1.00 87.69 106 ALA A N 1
ATOM 837 C CA . ALA A 1 106 ? 22.140 -1.463 -20.980 1.00 87.69 106 ALA A CA 1
ATOM 838 C C . ALA A 1 106 ? 21.190 -2.013 -22.057 1.00 87.69 106 ALA A C 1
ATOM 840 O O . ALA A 1 106 ? 21.600 -2.263 -23.189 1.00 87.69 106 ALA A O 1
ATOM 841 N N . ARG A 1 107 ? 19.894 -2.099 -21.742 1.00 85.25 107 ARG A N 1
ATOM 842 C CA . ARG A 1 107 ? 18.868 -2.531 -22.696 1.00 85.25 107 ARG A CA 1
ATOM 843 C C . ARG A 1 107 ? 18.739 -1.580 -23.884 1.00 85.25 107 ARG A C 1
ATOM 845 O O . ARG A 1 107 ? 18.585 -2.025 -25.014 1.00 85.25 107 ARG A O 1
ATOM 852 N N . HIS A 1 108 ? 18.794 -0.271 -23.644 1.00 85.00 108 HIS A N 1
ATOM 853 C CA . HIS A 1 108 ? 18.768 0.718 -24.720 1.00 85.00 108 HIS A CA 1
ATOM 854 C C . HIS A 1 108 ? 19.998 0.591 -25.627 1.00 85.00 108 HIS A C 1
ATOM 856 O O . HIS A 1 108 ? 19.866 0.660 -26.845 1.00 85.00 108 HIS A O 1
ATOM 862 N N . THR A 1 109 ? 21.191 0.397 -25.058 1.00 87.19 109 THR A N 1
ATOM 863 C CA . THR A 1 109 ? 22.414 0.207 -25.849 1.00 87.19 109 THR A CA 1
ATOM 864 C C . THR A 1 109 ? 22.387 -1.092 -26.645 1.00 87.19 109 THR A C 1
ATOM 866 O O . THR A 1 109 ? 22.795 -1.092 -27.798 1.00 87.19 109 THR A O 1
ATOM 869 N N . GLU A 1 110 ? 21.869 -2.178 -26.071 1.00 86.38 110 GLU A N 1
ATOM 870 C CA . GLU A 1 110 ? 21.708 -3.460 -26.765 1.00 86.38 110 GLU A CA 1
ATOM 871 C C . GLU A 1 110 ? 20.735 -3.343 -27.943 1.00 86.38 110 GLU A C 1
ATOM 873 O O . GLU A 1 110 ? 21.045 -3.788 -29.049 1.00 86.38 110 GLU A O 1
ATOM 878 N N . LEU A 1 111 ? 19.599 -2.670 -27.730 1.00 85.75 111 LEU A N 1
ATOM 879 C CA . LEU A 1 111 ? 18.651 -2.334 -28.792 1.00 85.75 111 LEU A CA 1
ATOM 880 C C . LEU A 1 111 ? 19.327 -1.538 -29.911 1.00 85.75 111 LEU A C 1
ATOM 882 O O . LEU A 1 111 ? 19.214 -1.904 -31.075 1.00 85.75 111 LEU A O 1
ATOM 886 N N . ASP A 1 112 ? 20.039 -0.466 -29.568 1.00 85.81 112 ASP A N 1
ATOM 887 C CA . ASP A 1 112 ? 20.708 0.400 -30.541 1.00 85.81 112 ASP A CA 1
ATOM 888 C C . ASP A 1 112 ? 21.793 -0.337 -31.341 1.00 85.81 112 ASP A C 1
ATOM 890 O O . ASP A 1 112 ? 21.845 -0.212 -32.564 1.00 85.81 112 ASP A O 1
ATOM 894 N N . MET A 1 113 ? 22.625 -1.148 -30.680 1.00 86.25 113 MET A N 1
ATOM 895 C CA . MET A 1 113 ? 23.642 -1.964 -31.355 1.00 86.25 113 MET A CA 1
ATOM 896 C C . MET A 1 113 ? 23.003 -2.988 -32.296 1.00 86.25 113 MET A C 1
ATOM 898 O O . MET A 1 113 ? 23.384 -3.062 -33.460 1.00 86.25 113 MET A O 1
ATOM 902 N N . SER A 1 114 ? 21.969 -3.697 -31.845 1.00 84.62 114 SER A N 1
ATOM 903 C CA . SER A 1 114 ? 21.305 -4.728 -32.655 1.00 84.62 114 SER A CA 1
ATOM 904 C C . SER A 1 114 ? 20.590 -4.145 -33.877 1.00 84.62 114 SER A C 1
ATOM 906 O O . SER A 1 114 ? 20.604 -4.737 -34.953 1.00 84.62 114 SER A O 1
ATOM 908 N N . LEU A 1 115 ? 19.997 -2.952 -33.748 1.00 83.06 115 LEU A N 1
ATOM 909 C CA . LEU A 1 115 ? 19.409 -2.244 -34.888 1.00 83.06 115 LEU A CA 1
ATOM 910 C C . LEU A 1 115 ? 20.468 -1.760 -35.889 1.00 83.06 115 LEU A C 1
ATOM 912 O O . LEU A 1 115 ? 20.198 -1.738 -37.085 1.00 83.06 115 LEU A O 1
ATOM 916 N N . LYS A 1 116 ? 21.666 -1.381 -35.425 1.00 82.75 116 LYS A N 1
ATOM 917 C CA . LYS A 1 116 ? 22.791 -1.011 -36.305 1.00 82.75 116 LYS A CA 1
ATOM 918 C C . LYS A 1 116 ? 23.381 -2.217 -37.031 1.00 82.75 116 LYS A C 1
ATOM 920 O O . LYS A 1 116 ? 23.785 -2.093 -38.184 1.00 82.75 116 LYS A O 1
ATOM 925 N N . GLU A 1 117 ? 23.431 -3.369 -36.369 1.00 80.31 117 GLU A N 1
ATOM 926 C CA . GLU A 1 117 ? 23.900 -4.630 -36.956 1.00 80.31 117 GLU A CA 1
ATOM 927 C C . GLU A 1 117 ? 22.925 -5.205 -37.991 1.00 80.31 117 GLU A C 1
ATOM 929 O O . GLU A 1 117 ? 23.332 -5.996 -38.850 1.00 80.31 117 GLU A O 1
ATOM 934 N N . LEU A 1 118 ? 21.668 -4.745 -37.972 1.00 73.31 118 LEU A N 1
ATOM 935 C CA . LEU A 1 118 ? 20.633 -5.024 -38.964 1.00 73.31 118 LEU A CA 1
ATOM 936 C C . LEU A 1 118 ? 20.999 -4.424 -40.333 1.00 73.31 118 LEU A C 1
ATOM 938 O O . LEU A 1 118 ? 20.474 -3.418 -40.799 1.00 73.31 118 LEU A O 1
ATOM 942 N N . SER A 1 119 ? 21.956 -5.059 -40.992 1.00 57.81 119 SER A N 1
ATOM 943 C CA . SER A 1 119 ? 22.580 -4.569 -42.219 1.00 57.81 119 SER A CA 1
ATOM 944 C C . SER A 1 119 ? 21.886 -5.081 -43.483 1.00 57.81 119 SER A C 1
ATOM 946 O O . SER A 1 119 ? 22.113 -4.541 -44.565 1.00 57.81 119 SER A O 1
ATOM 948 N N . TYR A 1 120 ? 20.997 -6.076 -43.364 1.00 67.12 120 TYR A N 1
ATOM 949 C CA . TYR A 1 120 ? 20.320 -6.703 -44.501 1.00 67.12 120 TYR A CA 1
ATOM 950 C C . TYR A 1 120 ? 18.828 -6.907 -44.218 1.00 67.12 120 TYR A C 1
ATOM 952 O O . TYR A 1 120 ? 18.431 -7.298 -43.124 1.00 67.12 120 TYR A O 1
ATOM 960 N N . GLY A 1 121 ? 17.990 -6.656 -45.226 1.00 65.69 121 GLY A N 1
ATOM 961 C CA . GLY A 1 121 ? 16.585 -7.079 -45.246 1.00 65.69 121 GLY A CA 1
ATOM 962 C C . GLY A 1 121 ? 15.548 -6.092 -44.696 1.00 65.69 121 GLY A C 1
ATOM 963 O O . GLY A 1 121 ? 14.405 -6.171 -45.130 1.00 65.69 121 GLY A O 1
ATOM 964 N N . VAL A 1 122 ? 15.914 -5.132 -43.842 1.00 77.44 122 VAL A N 1
ATOM 965 C CA . VAL A 1 122 ? 14.985 -4.130 -43.269 1.00 77.44 122 VAL A CA 1
ATOM 966 C C . VAL A 1 122 ? 15.011 -2.811 -44.050 1.00 77.44 122 VAL A C 1
ATOM 968 O O . VAL A 1 122 ? 16.075 -2.362 -44.470 1.00 77.44 122 VAL A O 1
ATOM 971 N N . LYS A 1 123 ? 13.841 -2.183 -44.262 1.00 77.25 123 LYS A N 1
ATOM 972 C CA . LYS A 1 123 ? 13.720 -0.881 -44.951 1.00 77.25 123 LYS A CA 1
ATOM 973 C C . LYS A 1 123 ? 14.142 0.280 -44.051 1.00 77.25 123 LYS A C 1
ATOM 975 O O . LYS A 1 123 ? 14.871 1.163 -44.489 1.00 77.25 123 LYS A O 1
ATOM 980 N N . SER A 1 124 ? 13.689 0.283 -42.799 1.00 81.19 124 SER A N 1
ATOM 981 C CA . SER A 1 124 ? 14.120 1.257 -41.790 1.00 81.19 124 SER A CA 1
ATOM 982 C C . SER A 1 124 ? 13.823 0.762 -40.379 1.00 81.19 124 SER A C 1
ATOM 984 O O . SER A 1 124 ? 12.815 0.091 -40.165 1.00 81.19 124 SER A O 1
ATOM 986 N N . SER A 1 125 ? 14.646 1.151 -39.410 1.00 81.75 125 SER A N 1
ATOM 987 C CA . SER A 1 125 ? 14.399 0.920 -37.986 1.00 81.75 125 SER A CA 1
ATOM 988 C C . SER A 1 125 ? 14.548 2.212 -37.194 1.00 81.75 125 SER A C 1
ATOM 990 O O . SER A 1 125 ? 15.453 3.005 -37.459 1.00 81.75 125 SER A O 1
ATOM 992 N N . ARG A 1 126 ? 13.694 2.420 -36.190 1.00 82.69 126 ARG A N 1
ATOM 993 C CA . ARG A 1 126 ? 13.757 3.589 -35.309 1.00 82.69 126 ARG A CA 1
ATOM 994 C C . ARG A 1 126 ? 13.435 3.209 -33.871 1.00 82.69 126 ARG A C 1
ATOM 996 O O . ARG A 1 126 ? 12.406 2.598 -33.600 1.00 82.69 126 ARG A O 1
ATOM 1003 N N . ILE A 1 127 ? 14.276 3.651 -32.939 1.00 80.81 127 ILE A N 1
ATOM 1004 C CA . ILE A 1 127 ? 13.994 3.544 -31.505 1.00 80.81 127 ILE A CA 1
ATOM 1005 C C . ILE A 1 127 ? 12.846 4.496 -31.154 1.00 80.81 127 ILE A C 1
ATOM 1007 O O . ILE A 1 127 ? 12.872 5.686 -31.485 1.00 80.81 127 ILE A O 1
ATOM 1011 N N . LEU A 1 128 ? 11.828 3.965 -30.483 1.00 75.69 128 LEU A N 1
ATOM 1012 C CA . LEU A 1 128 ? 10.697 4.728 -29.982 1.00 75.69 128 LEU A CA 1
ATOM 1013 C C . LEU A 1 128 ? 11.079 5.316 -28.624 1.00 75.69 128 LEU A C 1
ATOM 1015 O O . LEU A 1 128 ? 11.043 4.641 -27.599 1.00 75.69 128 LEU A O 1
ATOM 1019 N N . THR A 1 129 ? 11.443 6.595 -28.616 1.00 60.38 129 THR A N 1
ATOM 1020 C CA . THR A 1 129 ? 11.736 7.337 -27.382 1.00 60.38 129 THR A CA 1
ATOM 1021 C C . THR A 1 129 ? 10.477 7.694 -26.583 1.00 60.38 129 THR A C 1
ATOM 1023 O O . THR A 1 129 ? 10.591 8.004 -25.401 1.00 60.38 129 THR A O 1
ATOM 1026 N N . ALA A 1 130 ? 9.283 7.611 -27.188 1.00 55.19 130 ALA A N 1
ATOM 1027 C CA . ALA A 1 130 ? 7.990 7.749 -26.515 1.00 55.19 130 A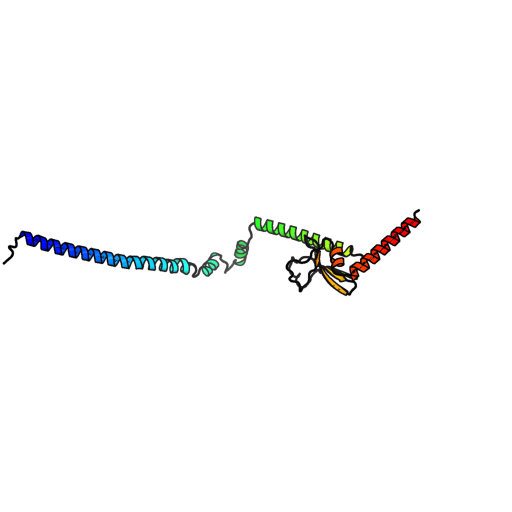LA A CA 1
ATOM 1028 C C . ALA A 1 130 ? 6.841 7.220 -27.404 1.00 55.19 130 ALA A C 1
ATOM 1030 O O . ALA A 1 130 ? 6.425 7.887 -28.348 1.00 55.19 130 ALA A O 1
ATOM 1031 N N . GLY A 1 131 ? 6.328 6.020 -27.116 1.00 42.72 131 GLY A N 1
ATOM 1032 C CA . GLY A 1 131 ? 5.035 5.530 -27.626 1.00 42.72 131 GLY A CA 1
ATOM 1033 C C . GLY A 1 131 ? 3.922 5.715 -26.585 1.00 42.72 131 GLY A C 1
ATOM 1034 O O . GLY A 1 131 ? 4.221 5.893 -25.411 1.00 42.72 131 GLY A O 1
ATOM 1035 N N . ALA A 1 132 ? 2.646 5.658 -26.974 1.00 45.62 132 ALA A N 1
ATOM 1036 C CA . ALA A 1 132 ? 1.474 6.043 -26.161 1.00 45.62 132 ALA A CA 1
ATOM 1037 C C . ALA A 1 132 ? 1.262 5.300 -24.812 1.00 45.62 132 ALA A C 1
ATOM 1039 O O . ALA A 1 132 ? 0.427 5.714 -24.015 1.00 45.62 132 ALA A O 1
ATOM 1040 N N . ILE A 1 133 ? 2.040 4.253 -24.512 1.00 47.72 133 ILE A N 1
ATOM 1041 C CA . ILE A 1 133 ? 2.049 3.524 -23.221 1.00 47.72 133 ILE A CA 1
ATOM 1042 C C . ILE A 1 133 ? 3.360 3.800 -22.431 1.00 47.72 133 ILE A C 1
ATOM 1044 O O . ILE A 1 133 ? 3.498 3.479 -21.252 1.00 47.72 133 ILE A O 1
ATOM 1048 N N . ALA A 1 134 ? 4.315 4.490 -23.059 1.00 47.22 134 ALA A N 1
ATOM 104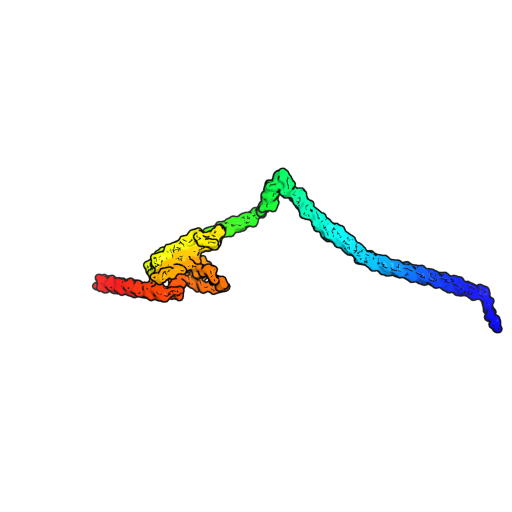9 C CA . ALA A 1 134 ? 5.657 4.822 -22.581 1.00 47.22 134 ALA A CA 1
ATOM 1050 C C . ALA A 1 134 ? 5.792 6.253 -22.019 1.00 47.22 134 ALA A C 1
ATOM 1052 O O . ALA A 1 134 ? 6.891 6.794 -21.930 1.00 47.22 134 ALA A O 1
ATOM 1053 N N . GLY A 1 135 ? 4.682 6.878 -21.615 1.00 44.97 135 GLY A N 1
ATOM 1054 C CA . GLY A 1 135 ? 4.700 8.159 -20.897 1.00 44.97 135 GLY A CA 1
ATOM 1055 C C . GLY A 1 135 ? 5.069 8.031 -19.412 1.00 44.97 135 GLY A C 1
ATOM 1056 O O . GLY A 1 135 ? 5.289 9.037 -18.738 1.00 44.97 135 GLY A O 1
ATOM 1057 N N . SER A 1 136 ? 5.141 6.807 -18.878 1.00 53.06 136 SER A N 1
ATOM 1058 C CA . SER A 1 136 ? 5.555 6.576 -17.495 1.00 53.06 136 SER A CA 1
ATOM 1059 C C . SER A 1 136 ? 7.079 6.461 -17.410 1.00 53.06 136 SER A C 1
ATOM 1061 O O . SER A 1 136 ? 7.725 5.778 -18.205 1.00 53.06 136 SER A O 1
ATOM 1063 N N . LYS A 1 137 ? 7.671 7.159 -16.434 1.00 54.19 137 LYS A N 1
ATOM 1064 C CA . LYS A 1 137 ? 9.114 7.240 -16.156 1.00 54.19 137 LYS A CA 1
ATOM 1065 C C . LYS A 1 137 ? 9.668 5.868 -15.721 1.00 54.19 137 LYS A C 1
ATOM 1067 O O . LYS A 1 137 ? 10.001 5.666 -14.555 1.00 54.19 137 LYS A O 1
ATOM 1072 N N . GLY A 1 138 ? 9.738 4.909 -16.640 1.00 59.22 138 GLY A N 1
ATOM 1073 C CA . GLY A 1 138 ? 10.078 3.507 -16.374 1.00 59.22 138 GLY A CA 1
ATOM 1074 C C . GLY A 1 138 ? 9.613 2.496 -17.425 1.00 59.22 138 GLY A C 1
ATOM 1075 O O . GLY A 1 138 ? 9.895 1.313 -17.253 1.00 59.22 138 GLY A O 1
ATOM 1076 N N . ALA A 1 139 ? 8.928 2.921 -18.490 1.00 65.94 139 ALA A N 1
ATOM 1077 C CA . ALA A 1 139 ? 8.586 2.026 -19.589 1.00 65.94 139 ALA A CA 1
ATOM 1078 C C . ALA A 1 139 ? 9.850 1.515 -20.305 1.00 65.94 139 ALA A C 1
ATOM 1080 O O . ALA A 1 139 ? 10.786 2.294 -20.508 1.00 65.94 139 ALA A O 1
ATOM 1081 N N . PRO A 1 140 ? 9.903 0.226 -20.677 1.00 72.00 140 PRO A N 1
ATOM 1082 C CA . PRO A 1 140 ? 11.066 -0.340 -21.338 1.00 72.00 140 PRO A CA 1
ATOM 1083 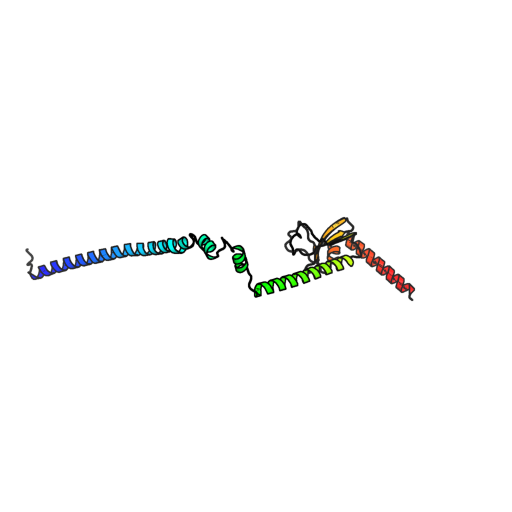C C . PRO A 1 140 ? 11.279 0.285 -22.729 1.00 72.00 140 PRO A C 1
ATOM 1085 O O . PRO A 1 140 ? 10.300 0.586 -23.411 1.00 72.00 140 PRO A O 1
ATOM 1088 N N . PRO A 1 141 ? 12.538 0.472 -23.169 1.00 77.25 141 PRO A N 1
ATOM 1089 C CA . PRO A 1 141 ? 12.838 0.965 -24.510 1.00 77.25 141 PRO A CA 1
ATOM 1090 C C . PRO A 1 141 ? 12.304 -0.005 -25.573 1.00 77.25 141 PRO A C 1
ATOM 1092 O O . PRO A 1 141 ? 12.470 -1.220 -25.454 1.00 77.25 141 PRO A O 1
ATOM 1095 N N . MET A 1 142 ? 11.662 0.547 -26.602 1.00 82.06 142 MET A N 1
ATOM 1096 C CA . MET A 1 142 ? 11.062 -0.187 -27.720 1.00 82.06 142 MET A CA 1
ATOM 1097 C C . MET A 1 142 ? 11.608 0.349 -29.043 1.00 82.06 142 MET A C 1
ATOM 1099 O O . MET A 1 142 ? 12.030 1.503 -29.128 1.00 82.06 142 MET A O 1
ATOM 1103 N N . ALA A 1 143 ? 11.563 -0.464 -30.090 1.00 83.31 143 ALA A N 1
ATOM 1104 C CA . ALA A 1 143 ? 11.931 -0.066 -31.441 1.00 83.31 143 ALA A CA 1
ATOM 1105 C C . ALA A 1 143 ? 10.835 -0.439 -32.437 1.00 83.31 143 ALA A C 1
ATOM 1107 O O . ALA A 1 143 ? 10.210 -1.485 -32.308 1.00 83.31 143 ALA A O 1
ATOM 1108 N N . ALA A 1 144 ? 10.615 0.415 -33.432 1.00 83.81 144 ALA A N 1
ATOM 1109 C CA . ALA A 1 144 ? 9.782 0.115 -34.587 1.00 83.81 144 ALA A CA 1
ATOM 1110 C C . ALA A 1 144 ? 10.677 -0.289 -35.764 1.00 83.81 144 ALA A C 1
ATOM 1112 O O . ALA A 1 144 ? 11.633 0.420 -36.091 1.00 83.81 144 ALA A O 1
ATOM 1113 N N . ILE A 1 145 ? 10.365 -1.416 -36.396 1.00 84.62 145 ILE A N 1
ATOM 1114 C CA . ILE A 1 145 ? 11.084 -1.960 -37.550 1.00 84.62 145 ILE A CA 1
ATOM 1115 C C . ILE A 1 145 ? 10.105 -2.044 -38.719 1.00 84.62 145 ILE A C 1
ATOM 1117 O O . ILE A 1 145 ? 9.020 -2.597 -38.568 1.00 84.62 145 ILE A O 1
ATOM 1121 N N . ILE A 1 146 ? 10.490 -1.492 -39.871 1.00 84.69 146 ILE A N 1
ATOM 1122 C CA . ILE A 1 146 ? 9.724 -1.548 -41.121 1.00 84.69 146 ILE A CA 1
ATOM 1123 C C . ILE A 1 146 ? 10.374 -2.573 -42.049 1.00 84.69 146 ILE A C 1
ATOM 1125 O O . ILE A 1 146 ? 11.521 -2.413 -42.482 1.00 84.69 146 ILE A O 1
ATOM 1129 N N . MET A 1 147 ? 9.627 -3.628 -42.337 1.00 82.00 147 MET A N 1
ATOM 1130 C CA . MET A 1 147 ? 10.021 -4.759 -43.172 1.00 82.00 147 MET A CA 1
ATOM 1131 C C . MET A 1 147 ? 9.868 -4.438 -44.674 1.00 82.00 147 MET A C 1
ATOM 1133 O O . MET A 1 147 ? 9.315 -3.394 -45.027 1.00 82.00 147 MET A O 1
ATOM 1137 N N . PRO A 1 148 ? 10.425 -5.253 -45.596 1.00 79.31 148 PRO A N 1
ATOM 1138 C CA . PRO A 1 148 ? 10.448 -4.925 -47.024 1.00 79.31 148 PRO A CA 1
ATOM 1139 C C . PRO A 1 148 ? 9.066 -4.924 -47.696 1.00 79.31 148 PRO A C 1
ATOM 1141 O O . PRO A 1 148 ? 8.909 -4.259 -48.718 1.00 79.31 148 PRO A O 1
ATOM 1144 N N . ASP A 1 149 ? 8.076 -5.559 -47.085 1.00 82.06 149 ASP A N 1
ATOM 1145 C CA . ASP A 1 149 ? 6.651 -5.564 -47.437 1.00 82.06 149 ASP A CA 1
ATOM 1146 C C . ASP A 1 149 ? 5.868 -4.349 -46.889 1.00 82.06 149 ASP A C 1
ATOM 1148 O O . ASP A 1 149 ? 4.647 -4.306 -46.993 1.00 82.06 149 ASP A O 1
ATOM 1152 N N . ASP A 1 150 ? 6.559 -3.360 -46.303 1.00 81.31 150 ASP A N 1
ATOM 1153 C CA . ASP A 1 150 ? 5.978 -2.192 -45.613 1.00 81.31 150 ASP A CA 1
ATOM 1154 C C . ASP A 1 150 ? 5.172 -2.524 -44.343 1.00 81.31 150 ASP A C 1
ATOM 1156 O O . ASP A 1 150 ? 4.520 -1.649 -43.766 1.00 81.31 150 ASP A O 1
ATOM 1160 N N . VAL A 1 151 ? 5.274 -3.754 -43.832 1.00 81.94 151 VAL A N 1
ATOM 1161 C CA . VAL A 1 151 ? 4.713 -4.118 -42.528 1.00 81.94 151 VAL A CA 1
ATOM 1162 C C . VAL A 1 151 ? 5.629 -3.583 -41.426 1.00 81.94 151 VAL A C 1
ATOM 1164 O O . VAL A 1 151 ? 6.847 -3.785 -41.444 1.00 81.94 151 VAL A O 1
ATOM 1167 N N . SER A 1 152 ? 5.049 -2.879 -40.451 1.00 81.81 152 SER A N 1
ATOM 1168 C CA . SER A 1 152 ? 5.788 -2.374 -39.291 1.00 81.81 152 SER A CA 1
ATOM 1169 C C . SER A 1 152 ? 5.497 -3.205 -38.050 1.00 81.81 152 SER A C 1
ATOM 1171 O O . SER A 1 152 ? 4.344 -3.511 -37.759 1.00 81.81 152 SER A O 1
ATOM 1173 N N . ILE A 1 153 ? 6.554 -3.554 -37.321 1.00 82.62 153 ILE A N 1
ATOM 1174 C CA . ILE A 1 153 ? 6.471 -4.258 -36.041 1.00 82.62 153 ILE A CA 1
ATOM 1175 C C . ILE A 1 153 ? 7.139 -3.439 -34.949 1.00 82.62 153 ILE A C 1
ATOM 1177 O O . ILE A 1 153 ? 8.168 -2.793 -35.165 1.00 82.62 153 ILE A O 1
ATOM 1181 N N . THR A 1 154 ? 6.573 -3.493 -33.753 1.00 84.50 154 THR A N 1
ATOM 1182 C CA . THR A 1 154 ? 7.172 -2.938 -32.543 1.00 84.50 154 THR A CA 1
ATOM 1183 C C . THR A 1 154 ? 7.822 -4.050 -31.744 1.00 84.50 154 THR A C 1
ATOM 1185 O O . THR A 1 154 ? 7.180 -5.042 -31.421 1.00 84.50 154 THR A O 1
ATOM 1188 N N . VAL A 1 155 ? 9.100 -3.894 -31.417 1.00 85.19 155 VAL A N 1
ATOM 1189 C CA . VAL A 1 155 ? 9.891 -4.889 -30.688 1.00 85.19 155 VAL A CA 1
ATOM 1190 C C . VAL A 1 155 ? 10.491 -4.301 -29.420 1.00 85.19 155 VAL A C 1
ATOM 1192 O O . VAL A 1 155 ? 10.753 -3.099 -29.321 1.00 85.19 155 VAL A O 1
ATOM 1195 N N . GLN A 1 156 ? 10.733 -5.169 -28.448 1.00 84.44 156 GLN A N 1
ATOM 1196 C CA . GLN A 1 156 ? 11.354 -4.833 -27.178 1.00 84.44 156 GLN A CA 1
ATOM 1197 C C . GLN A 1 156 ? 12.374 -5.906 -26.792 1.00 84.44 156 GLN A C 1
ATOM 1199 O O . GLN A 1 156 ? 12.134 -7.102 -26.965 1.00 84.44 156 GLN A O 1
ATOM 1204 N N . VAL A 1 157 ? 13.483 -5.474 -26.192 1.00 83.31 157 VAL A N 1
ATOM 1205 C CA . VAL A 1 157 ? 14.434 -6.372 -25.529 1.00 83.31 157 VAL A CA 1
ATOM 1206 C C . VAL A 1 157 ? 13.956 -6.672 -24.107 1.00 83.31 157 VAL A C 1
ATOM 1208 O O . VAL A 1 157 ? 13.520 -5.788 -23.355 1.00 83.31 157 VAL A O 1
ATOM 1211 N N . THR A 1 158 ? 14.021 -7.944 -23.733 1.00 79.19 158 THR A N 1
ATOM 1212 C CA . THR A 1 158 ? 13.694 -8.462 -22.401 1.00 79.19 158 THR A CA 1
ATOM 1213 C C . THR A 1 158 ? 14.871 -9.271 -21.853 1.00 79.19 158 THR A C 1
ATOM 1215 O O . THR A 1 158 ? 15.784 -9.620 -22.589 1.00 79.19 158 THR A O 1
ATOM 1218 N N . GLU A 1 159 ? 14.852 -9.621 -20.563 1.00 75.06 159 GLU A N 1
ATOM 1219 C CA . GLU A 1 159 ? 15.904 -10.459 -19.948 1.00 75.06 159 GLU A CA 1
ATOM 1220 C C . GLU A 1 159 ? 16.011 -11.866 -20.557 1.00 75.06 159 GLU A C 1
ATOM 1222 O O . GLU A 1 159 ? 16.989 -12.567 -20.322 1.00 75.06 159 GLU A O 1
ATOM 1227 N N . ARG A 1 160 ? 14.990 -12.304 -21.302 1.00 78.44 160 ARG A N 1
ATOM 1228 C CA . ARG A 1 160 ? 14.941 -13.623 -21.944 1.00 78.44 160 ARG A CA 1
ATOM 1229 C C . ARG A 1 160 ? 14.949 -13.527 -23.472 1.00 78.44 160 ARG A C 1
ATOM 1231 O O . ARG A 1 160 ? 14.442 -14.433 -24.123 1.00 78.44 160 ARG A O 1
ATOM 1238 N N . GLY A 1 161 ? 15.463 -12.421 -24.011 1.00 83.06 161 GLY A N 1
ATOM 1239 C CA . GLY A 1 161 ? 15.586 -12.184 -25.447 1.00 83.06 161 GLY A CA 1
ATOM 1240 C C . GLY A 1 161 ? 14.561 -11.197 -26.009 1.00 83.06 161 GLY A C 1
ATOM 1241 O O . GLY A 1 161 ? 14.024 -10.340 -25.298 1.00 83.06 161 GLY A O 1
ATOM 1242 N N . TRP A 1 162 ? 14.306 -11.311 -27.306 1.00 83.56 162 TRP A N 1
ATOM 1243 C CA . TRP A 1 162 ? 13.511 -10.392 -28.113 1.00 83.56 162 TRP A CA 1
ATOM 1244 C C . TRP A 1 162 ? 12.038 -10.773 -28.148 1.00 83.56 162 TRP A C 1
ATOM 1246 O O . TRP A 1 162 ? 11.680 -11.951 -28.197 1.00 83.56 162 TRP A O 1
ATOM 1256 N N . GLN A 1 163 ? 11.180 -9.758 -28.146 1.00 84.44 163 GLN A N 1
ATOM 1257 C CA . GLN A 1 163 ? 9.736 -9.926 -28.165 1.00 84.44 163 GLN A CA 1
ATOM 1258 C C . GLN A 1 163 ? 9.066 -8.846 -29.028 1.00 84.44 163 GLN A C 1
ATOM 1260 O O . GLN A 1 163 ? 9.463 -7.682 -28.988 1.00 84.44 163 GLN A O 1
ATOM 1265 N N . VAL A 1 164 ? 7.995 -9.222 -29.735 1.00 82.75 164 VAL A N 1
ATOM 1266 C CA . VAL A 1 164 ? 7.076 -8.288 -30.406 1.00 82.75 164 VAL A CA 1
ATOM 1267 C C . VAL A 1 164 ? 6.056 -7.730 -29.403 1.00 82.75 164 VAL A C 1
ATOM 1269 O O . VAL A 1 164 ? 5.447 -8.469 -28.625 1.00 82.75 164 VAL A O 1
ATOM 1272 N N . CYS A 1 165 ? 5.875 -6.414 -29.411 1.00 74.00 165 CYS A N 1
ATOM 1273 C CA . CYS A 1 165 ? 4.874 -5.690 -28.640 1.00 74.00 165 CYS A CA 1
ATOM 1274 C C . CYS A 1 165 ? 3.695 -5.348 -29.551 1.00 74.00 165 CYS A C 1
ATOM 1276 O O . CYS A 1 165 ? 3.698 -4.280 -30.153 1.00 74.00 16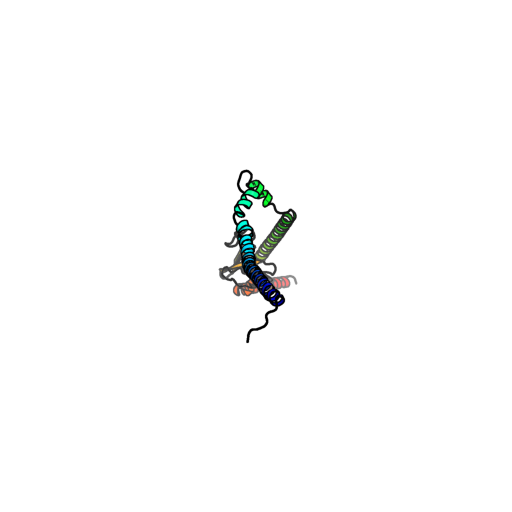5 CYS A O 1
ATOM 1278 N N . ASP A 1 166 ? 2.703 -6.230 -29.654 1.00 66.94 166 ASP A N 1
ATOM 1279 C CA . ASP A 1 166 ? 1.452 -5.913 -30.353 1.00 66.94 166 ASP A CA 1
ATOM 1280 C C . ASP A 1 166 ? 0.490 -5.144 -29.429 1.00 66.94 166 ASP A C 1
ATOM 1282 O O . ASP A 1 166 ? 0.291 -5.573 -28.287 1.00 66.94 166 ASP A O 1
ATOM 1286 N N . PRO A 1 167 ? -0.140 -4.043 -29.886 1.00 55.75 167 PRO A N 1
ATOM 1287 C CA . PRO A 1 167 ? -1.115 -3.298 -29.087 1.00 55.75 167 PRO A CA 1
ATOM 1288 C C . PRO A 1 167 ? -2.406 -4.084 -28.793 1.00 55.75 167 PRO A C 1
ATOM 1290 O O . PRO A 1 167 ? -3.031 -3.829 -27.767 1.00 55.75 167 PRO A O 1
ATOM 1293 N N . ASP A 1 168 ? -2.763 -5.070 -29.623 1.00 48.81 168 ASP A N 1
ATOM 1294 C CA . ASP A 1 168 ? -4.014 -5.842 -29.499 1.00 48.81 168 ASP A CA 1
ATOM 1295 C C . ASP A 1 168 ? -3.832 -7.236 -28.862 1.00 48.81 168 ASP A C 1
ATOM 1297 O O . ASP A 1 168 ? -4.799 -7.959 -28.610 1.00 48.81 168 ASP A O 1
ATOM 1301 N N . SER A 1 169 ? -2.592 -7.637 -28.569 1.00 48.41 169 SER A N 1
ATOM 1302 C CA . SER A 1 169 ? -2.271 -8.993 -28.122 1.00 48.41 169 SER A CA 1
ATOM 1303 C C . SER A 1 169 ? -2.025 -9.045 -26.614 1.00 48.41 169 SER A C 1
ATOM 1305 O O . SER A 1 169 ? -0.893 -9.030 -26.134 1.00 48.41 169 SER A O 1
ATOM 1307 N N . HIS A 1 170 ? -3.099 -9.183 -25.832 1.00 47.16 170 HIS A N 1
ATOM 1308 C CA . HIS A 1 170 ? -3.023 -9.658 -24.443 1.00 47.16 170 HIS A CA 1
ATOM 1309 C C . HIS A 1 170 ? -2.736 -11.173 -24.387 1.00 47.16 170 HIS A C 1
ATOM 1311 O O . HIS A 1 170 ? -3.425 -11.930 -23.704 1.00 47.16 170 HIS A O 1
ATOM 1317 N N . VAL A 1 171 ? -1.735 -11.657 -25.125 1.00 46.47 171 VAL A N 1
ATOM 1318 C CA . VAL A 1 171 ? -1.319 -13.059 -25.037 1.00 46.47 171 VAL A CA 1
ATOM 1319 C C . VAL A 1 171 ? -0.447 -13.224 -23.794 1.00 46.47 171 VAL A C 1
ATOM 1321 O O . VAL A 1 171 ? 0.618 -12.625 -23.668 1.00 46.47 171 VAL A O 1
ATOM 1324 N N . ALA A 1 172 ? -0.905 -14.067 -22.866 1.00 44.50 172 ALA A N 1
ATOM 1325 C CA . ALA A 1 172 ? -0.285 -14.328 -21.564 1.00 44.50 172 ALA A CA 1
ATOM 1326 C C . ALA A 1 172 ? 1.160 -14.883 -21.628 1.00 44.50 172 ALA A C 1
ATOM 1328 O O . ALA A 1 172 ? 1.843 -14.944 -20.606 1.00 44.50 172 ALA A O 1
ATOM 1329 N N . ALA A 1 173 ? 1.640 -15.272 -22.812 1.00 53.16 173 ALA A N 1
ATOM 1330 C CA . ALA A 1 173 ? 3.004 -15.723 -23.064 1.00 53.16 173 ALA A CA 1
ATOM 1331 C C . ALA A 1 173 ? 3.454 -15.279 -24.470 1.00 53.16 173 ALA A C 1
ATOM 1333 O O . ALA A 1 173 ? 3.278 -16.019 -25.439 1.00 53.16 173 ALA A O 1
ATOM 1334 N N . PRO A 1 174 ? 3.997 -14.066 -24.617 1.00 65.06 174 PRO A N 1
ATOM 1335 C CA . PRO A 1 174 ? 4.549 -13.627 -25.890 1.00 65.06 174 PRO A CA 1
ATOM 1336 C C . PRO A 1 174 ? 5.720 -14.532 -26.299 1.00 65.06 174 PRO A C 1
ATOM 1338 O O . PRO A 1 174 ? 6.532 -14.912 -25.450 1.00 65.06 174 PRO A O 1
ATOM 1341 N N . ARG A 1 175 ? 5.800 -14.894 -27.587 1.00 71.12 175 ARG A N 1
ATOM 1342 C CA . ARG A 1 175 ? 6.921 -15.682 -28.124 1.00 71.12 175 ARG A CA 1
ATOM 1343 C C . ARG A 1 175 ? 8.219 -14.895 -27.959 1.00 71.12 175 ARG A C 1
ATOM 1345 O O . ARG A 1 175 ? 8.251 -13.689 -28.204 1.00 71.12 175 ARG A O 1
ATOM 1352 N N . ARG A 1 176 ? 9.257 -15.585 -27.493 1.00 78.00 176 ARG A N 1
ATOM 1353 C CA . ARG A 1 176 ? 10.564 -15.009 -27.175 1.00 78.00 176 ARG A CA 1
ATOM 1354 C C . ARG A 1 176 ? 11.611 -15.632 -28.073 1.00 78.00 176 ARG A C 1
ATOM 1356 O O . ARG A 1 176 ? 11.587 -16.843 -28.271 1.00 78.00 176 ARG A O 1
ATOM 1363 N N . PHE A 1 177 ? 12.512 -14.795 -28.557 1.00 81.88 177 PHE A N 1
ATOM 1364 C CA . PHE A 1 177 ? 13.556 -15.169 -29.500 1.00 81.88 177 PHE A CA 1
ATOM 1365 C C . PHE A 1 177 ? 14.923 -14.822 -28.928 1.00 81.88 177 PHE A C 1
ATOM 1367 O O . PHE A 1 177 ? 15.067 -13.800 -28.259 1.00 81.88 177 PHE A O 1
ATOM 1374 N N . GLU A 1 178 ? 15.924 -15.663 -29.173 1.00 83.25 178 GLU A N 1
ATOM 1375 C CA . GLU A 1 178 ? 17.283 -15.428 -28.674 1.00 83.25 178 GLU A CA 1
ATOM 1376 C C . GLU A 1 178 ? 17.933 -14.245 -29.394 1.00 83.25 178 GLU A C 1
ATOM 1378 O O . GLU A 1 178 ? 18.490 -13.359 -28.745 1.00 83.25 178 GLU A O 1
ATOM 1383 N N . THR A 1 179 ? 17.776 -14.171 -30.718 1.00 84.56 179 THR A N 1
ATOM 1384 C CA . THR A 1 179 ? 18.271 -13.057 -31.528 1.00 84.56 179 THR A CA 1
ATOM 1385 C C . THR A 1 179 ? 17.134 -12.287 -32.201 1.00 84.56 179 THR A C 1
ATOM 1387 O O . THR A 1 179 ? 16.043 -12.810 -32.445 1.00 84.56 179 THR A O 1
ATOM 1390 N N . LEU A 1 180 ? 17.394 -11.016 -32.524 1.00 82.94 180 LEU A N 1
ATOM 1391 C CA . LEU A 1 180 ? 16.478 -10.198 -33.326 1.00 82.94 180 LEU A CA 1
ATOM 1392 C C . LEU A 1 180 ? 16.267 -10.804 -34.722 1.00 82.94 180 LEU A C 1
ATOM 1394 O O . LEU A 1 180 ? 15.189 -10.698 -35.297 1.00 82.94 180 LEU A O 1
ATOM 1398 N N . ASP A 1 181 ? 17.288 -11.460 -35.255 1.00 82.94 181 ASP A N 1
ATOM 1399 C CA . ASP A 1 181 ? 17.275 -12.066 -36.579 1.00 82.94 181 ASP A CA 1
ATOM 1400 C C . ASP A 1 181 ? 16.387 -13.321 -36.643 1.00 82.94 181 ASP A C 1
ATOM 1402 O O . ASP A 1 181 ? 15.638 -13.493 -37.607 1.00 82.94 181 ASP A O 1
ATOM 1406 N N . ASP A 1 182 ? 16.377 -14.142 -35.587 1.00 84.75 182 ASP A N 1
ATOM 1407 C CA . ASP A 1 182 ? 15.452 -15.278 -35.458 1.00 84.75 182 ASP A CA 1
ATOM 1408 C C . ASP A 1 182 ? 13.997 -14.802 -35.415 1.00 84.75 182 ASP A C 1
ATOM 1410 O O . ASP A 1 182 ? 13.137 -15.353 -36.105 1.00 84.75 182 ASP A O 1
ATOM 1414 N N . LEU A 1 183 ? 13.734 -13.729 -34.656 1.00 85.31 183 LEU A N 1
ATOM 1415 C CA . LEU A 1 183 ? 12.415 -13.099 -34.585 1.00 85.31 183 LEU A CA 1
ATOM 1416 C C . LEU A 1 183 ? 11.959 -12.643 -35.972 1.00 85.31 183 LEU A C 1
ATOM 1418 O O . LEU A 1 183 ? 10.849 -12.963 -36.392 1.00 85.31 183 LEU A O 1
ATOM 1422 N N . LEU A 1 184 ? 12.807 -11.904 -36.690 1.00 82.88 184 LEU A N 1
ATOM 1423 C CA . LEU A 1 184 ? 12.469 -11.366 -38.009 1.00 82.88 184 LEU A CA 1
ATOM 1424 C C . LEU A 1 184 ? 12.309 -12.469 -39.064 1.00 82.88 184 LEU A C 1
ATOM 1426 O O . LEU A 1 184 ? 11.441 -12.362 -39.930 1.00 82.88 184 LEU A O 1
ATOM 1430 N N . THR A 1 185 ? 13.106 -13.535 -38.975 1.00 84.12 185 THR A N 1
ATOM 1431 C CA . THR A 1 185 ? 13.039 -14.691 -39.881 1.00 84.12 185 THR A CA 1
ATOM 1432 C C . THR A 1 185 ? 11.754 -15.496 -39.682 1.00 84.12 185 THR A C 1
ATOM 1434 O O . THR A 1 185 ? 11.145 -15.907 -40.669 1.00 84.12 185 THR A O 1
ATOM 1437 N N . GLU A 1 186 ? 11.311 -15.707 -38.437 1.00 83.94 186 GLU A N 1
ATOM 1438 C CA . GLU A 1 186 ? 10.036 -16.390 -38.162 1.00 83.94 186 GLU A CA 1
ATOM 1439 C C . GLU A 1 186 ? 8.831 -15.502 -38.503 1.00 83.94 186 GLU A C 1
ATOM 1441 O O . GLU A 1 186 ? 7.819 -15.996 -39.001 1.00 83.94 186 GLU A O 1
ATOM 1446 N N . TYR A 1 187 ? 8.929 -14.192 -38.254 1.00 80.75 187 TYR A N 1
ATOM 1447 C CA . TYR A 1 187 ? 7.807 -13.272 -38.430 1.00 80.75 187 TYR A CA 1
ATOM 1448 C C . TYR A 1 187 ? 7.541 -12.914 -39.902 1.00 80.75 187 TYR A C 1
ATOM 1450 O O . TYR A 1 187 ? 6.387 -12.699 -40.270 1.00 80.75 187 TYR A O 1
ATOM 1458 N N . ASN A 1 188 ? 8.571 -12.857 -40.758 1.00 83.06 188 ASN A N 1
ATOM 1459 C CA . ASN A 1 188 ? 8.410 -12.480 -42.164 1.00 83.06 188 ASN A CA 1
ATOM 1460 C C . ASN A 1 188 ? 9.252 -13.332 -43.133 1.00 83.06 188 ASN A C 1
ATOM 1462 O O . ASN A 1 188 ? 10.483 -13.269 -43.168 1.00 83.06 188 ASN A O 1
ATOM 1466 N N . ALA A 1 189 ? 8.562 -14.068 -44.009 1.00 84.06 189 ALA A N 1
ATOM 1467 C CA . ALA A 1 189 ? 9.181 -14.915 -45.027 1.00 84.06 189 ALA A CA 1
ATOM 1468 C C . ALA A 1 189 ? 9.934 -14.123 -46.117 1.00 84.06 189 ALA A C 1
ATOM 1470 O O . ALA A 1 189 ? 10.939 -14.607 -46.645 1.00 84.06 189 ALA A O 1
ATOM 1471 N N . GLU A 1 190 ? 9.493 -12.906 -46.456 1.00 84.44 190 GLU A N 1
ATOM 1472 C CA . GLU A 1 190 ? 10.190 -12.054 -47.429 1.00 84.44 190 GLU A CA 1
ATOM 1473 C C . GLU A 1 190 ? 11.528 -11.558 -46.881 1.00 84.44 190 GLU A C 1
ATOM 1475 O O . GLU A 1 190 ? 12.531 -11.538 -47.603 1.00 84.44 190 GLU A O 1
ATOM 1480 N N . TYR A 1 191 ? 11.563 -11.215 -45.589 1.00 84.19 191 TYR A N 1
ATOM 1481 C CA . TYR A 1 191 ? 12.803 -10.892 -44.890 1.00 84.19 191 TYR A CA 1
ATOM 1482 C C . TYR A 1 191 ? 13.771 -12.082 -44.919 1.00 84.19 191 TYR A C 1
ATOM 1484 O O . TYR A 1 191 ? 14.919 -11.929 -45.347 1.00 84.19 191 TYR A O 1
ATOM 1492 N N . ALA A 1 192 ? 13.287 -13.275 -44.551 1.00 84.50 192 ALA A N 1
ATOM 1493 C CA . ALA A 1 192 ? 14.078 -14.504 -44.538 1.00 84.50 192 ALA A CA 1
ATOM 1494 C C . ALA A 1 192 ? 14.719 -14.798 -45.905 1.00 84.50 192 ALA A C 1
ATOM 1496 O O . ALA A 1 192 ? 15.924 -15.050 -45.991 1.00 84.50 192 ALA A O 1
ATOM 1497 N N . LYS A 1 193 ? 13.938 -14.690 -46.988 1.00 87.25 193 LYS A N 1
ATOM 1498 C CA . LYS A 1 193 ? 14.422 -14.908 -48.357 1.00 87.25 193 LYS A CA 1
ATOM 1499 C C . LYS A 1 193 ? 15.476 -13.878 -48.764 1.00 87.25 193 LYS A C 1
ATOM 1501 O O . LYS A 1 193 ? 16.557 -14.242 -49.217 1.00 87.25 193 LYS A O 1
ATOM 1506 N N . LYS A 1 194 ? 15.202 -12.587 -48.547 1.00 85.31 194 LYS A N 1
ATOM 1507 C CA . LYS A 1 194 ? 16.128 -11.503 -48.913 1.00 85.31 194 LYS A CA 1
ATOM 1508 C C . LYS A 1 194 ? 17.458 -11.606 -48.163 1.00 85.31 194 LYS A C 1
ATOM 1510 O O . LYS A 1 194 ? 18.518 -11.323 -48.726 1.00 85.31 194 LYS A O 1
ATOM 1515 N N . ARG A 1 195 ? 17.414 -12.036 -46.902 1.00 84.88 195 ARG A N 1
ATOM 1516 C CA . ARG A 1 195 ? 18.602 -12.315 -46.093 1.00 84.88 195 ARG A CA 1
ATOM 1517 C C . ARG A 1 195 ? 19.409 -13.482 -46.663 1.00 84.88 195 ARG A C 1
ATOM 1519 O O . ARG A 1 195 ? 20.614 -13.332 -46.851 1.00 84.88 195 ARG A O 1
ATOM 1526 N N . GLN A 1 196 ? 18.760 -14.606 -46.974 1.00 86.81 196 GLN A N 1
ATOM 1527 C CA . GLN A 1 196 ? 19.410 -15.772 -47.589 1.00 86.81 196 GLN A CA 1
ATOM 1528 C C . GLN A 1 196 ? 20.092 -15.418 -48.916 1.00 86.81 196 GLN A C 1
ATOM 1530 O O . GLN A 1 196 ? 21.269 -15.730 -49.091 1.00 86.81 196 GLN A O 1
ATOM 1535 N N . ASP A 1 197 ? 19.398 -14.697 -49.801 1.00 88.19 197 ASP A N 1
ATOM 1536 C CA . ASP A 1 197 ? 19.943 -14.256 -51.091 1.00 88.19 197 ASP A CA 1
ATOM 1537 C C . ASP A 1 197 ? 21.196 -13.383 -50.904 1.00 88.19 197 ASP A C 1
ATOM 1539 O O . ASP A 1 197 ? 22.203 -13.557 -51.591 1.00 88.19 197 ASP A O 1
ATOM 1543 N N . THR A 1 198 ? 21.174 -12.478 -49.922 1.00 85.44 198 THR A N 1
ATOM 1544 C CA . THR A 1 198 ? 22.303 -11.580 -49.631 1.00 85.44 198 THR A CA 1
ATOM 1545 C C . THR A 1 198 ? 23.502 -12.329 -49.043 1.00 85.44 198 THR A C 1
ATOM 1547 O O . THR A 1 198 ? 24.647 -12.068 -49.416 1.00 85.44 198 THR A O 1
ATOM 1550 N N . LEU A 1 199 ? 23.266 -13.280 -48.133 1.00 85.62 199 LEU A N 1
ATOM 1551 C CA . LEU A 1 199 ? 24.327 -14.131 -47.584 1.00 85.62 199 LEU A CA 1
ATOM 1552 C C . LEU A 1 199 ? 24.964 -14.991 -48.677 1.00 85.62 199 LEU A C 1
ATOM 1554 O O . LEU A 1 199 ? 26.188 -15.100 -48.735 1.00 85.62 199 LEU A O 1
ATOM 1558 N N . MET A 1 200 ? 24.149 -15.538 -49.579 1.00 89.06 200 MET A N 1
ATOM 1559 C CA . MET A 1 200 ? 24.626 -16.302 -50.726 1.00 89.06 200 MET A CA 1
ATOM 1560 C C . MET A 1 200 ? 25.491 -15.440 -51.658 1.00 89.06 200 MET A C 1
ATOM 1562 O O . MET A 1 200 ? 26.575 -15.867 -52.045 1.00 89.06 200 MET A O 1
ATOM 1566 N N . GLN A 1 201 ? 25.079 -14.202 -51.953 1.00 87.38 201 GLN A N 1
ATOM 1567 C CA . GLN A 1 201 ? 25.885 -13.263 -52.746 1.00 87.38 201 GLN A CA 1
ATOM 1568 C C . GLN A 1 201 ? 27.243 -12.958 -52.104 1.00 87.38 201 GLN A C 1
ATOM 1570 O O . GLN A 1 201 ? 28.259 -12.925 -52.795 1.00 87.38 201 GLN A O 1
ATOM 1575 N N . LYS A 1 202 ? 27.289 -12.773 -50.782 1.00 86.31 202 LYS A N 1
ATOM 1576 C CA . LYS A 1 202 ? 28.552 -12.537 -50.068 1.00 86.31 202 LYS A CA 1
ATOM 1577 C C . LYS A 1 202 ? 29.470 -13.751 -50.063 1.00 86.31 202 LYS A C 1
ATOM 1579 O O . LYS A 1 202 ? 30.673 -13.589 -50.222 1.00 86.31 202 LYS A O 1
ATOM 1584 N N . LEU A 1 203 ? 28.917 -14.952 -49.897 1.00 89.56 203 LEU A N 1
ATOM 1585 C CA . LEU A 1 203 ? 29.696 -16.188 -49.983 1.00 89.56 203 LEU A CA 1
ATOM 1586 C C . LEU A 1 203 ? 30.333 -16.347 -51.365 1.00 89.56 203 LEU A C 1
ATOM 1588 O O . LEU A 1 203 ? 31.508 -16.691 -51.450 1.00 89.56 203 LEU A O 1
ATOM 1592 N N . LEU A 1 204 ? 29.588 -16.038 -52.430 1.00 90.56 204 LEU A N 1
ATOM 1593 C CA . LEU A 1 204 ? 30.116 -16.045 -53.795 1.00 90.56 204 LEU A CA 1
ATOM 1594 C C . LEU A 1 204 ? 31.221 -14.996 -53.993 1.00 90.56 204 LEU A C 1
ATOM 1596 O O . LEU A 1 204 ? 32.227 -15.299 -54.624 1.00 90.56 204 LEU A O 1
ATOM 1600 N N . ALA A 1 205 ? 31.071 -13.795 -53.426 1.00 88.62 205 ALA A N 1
ATOM 1601 C CA . ALA A 1 205 ? 32.098 -12.753 -53.500 1.00 88.62 205 ALA A CA 1
ATOM 1602 C C . ALA A 1 205 ? 33.401 -13.161 -52.788 1.00 88.62 205 ALA A C 1
ATOM 1604 O O . ALA A 1 205 ? 34.477 -13.022 -53.357 1.00 88.62 205 ALA A O 1
ATOM 1605 N N . VAL A 1 206 ? 33.306 -13.739 -51.585 1.00 90.44 206 VAL A N 1
ATOM 1606 C CA . VAL A 1 206 ? 34.478 -14.231 -50.835 1.00 90.44 206 VAL A CA 1
ATOM 1607 C C . VAL A 1 206 ? 35.142 -15.421 -51.536 1.00 90.44 206 VAL A C 1
ATOM 1609 O O . VAL A 1 206 ? 36.364 -15.549 -51.506 1.00 90.44 206 VAL A O 1
ATOM 1612 N N . ALA A 1 207 ? 34.358 -16.305 -52.161 1.00 86.50 207 ALA A N 1
ATOM 1613 C CA . ALA A 1 207 ? 34.899 -17.408 -52.952 1.00 86.50 207 ALA A CA 1
ATOM 1614 C C . ALA A 1 207 ? 35.675 -16.892 -54.173 1.00 86.50 207 ALA A C 1
ATOM 1616 O O . ALA A 1 207 ? 36.783 -17.357 -54.416 1.00 86.50 207 ALA A O 1
ATOM 1617 N N . ALA A 1 208 ? 35.139 -15.884 -54.868 1.00 85.38 208 ALA A N 1
ATOM 1618 C CA . ALA A 1 208 ? 35.829 -15.243 -55.980 1.00 85.38 208 ALA A CA 1
ATOM 1619 C C . ALA A 1 208 ? 37.136 -14.572 -55.527 1.00 85.38 208 ALA A C 1
ATOM 1621 O O . ALA A 1 208 ? 38.160 -14.773 -56.162 1.00 85.38 208 ALA A O 1
ATOM 1622 N N . GLU A 1 209 ? 37.141 -13.838 -54.409 1.00 83.62 209 GLU A N 1
ATOM 1623 C CA . GLU A 1 209 ? 38.358 -13.207 -53.866 1.00 83.62 209 GLU A CA 1
ATOM 1624 C C . GLU A 1 209 ? 39.458 -14.227 -53.526 1.00 83.62 209 GLU A C 1
ATOM 1626 O O . GLU A 1 209 ? 40.631 -13.962 -53.770 1.00 83.62 209 GLU A O 1
ATOM 1631 N N . ARG A 1 210 ? 39.095 -15.418 -53.030 1.00 75.75 210 ARG A N 1
ATOM 1632 C CA . ARG A 1 210 ? 40.059 -16.494 -52.741 1.00 75.75 210 ARG A CA 1
ATOM 1633 C C . ARG A 1 210 ? 40.654 -17.143 -53.988 1.00 75.75 210 ARG A C 1
ATOM 1635 O O . ARG A 1 210 ? 41.788 -17.595 -53.923 1.00 75.75 210 ARG A O 1
ATOM 1642 N N . GLU A 1 211 ? 39.921 -17.182 -55.097 1.00 72.56 211 GLU A N 1
ATOM 1643 C CA . GLU A 1 211 ? 40.428 -17.692 -56.381 1.00 72.56 211 GLU A CA 1
ATOM 1644 C C . GLU A 1 211 ? 41.385 -16.708 -57.083 1.00 72.56 211 GLU A C 1
ATOM 1646 O O . GLU A 1 211 ? 42.074 -17.103 -58.018 1.00 72.56 211 GLU A O 1
ATOM 1651 N N . PHE A 1 212 ? 41.454 -15.441 -56.648 1.00 58.72 212 PHE A N 1
ATOM 1652 C CA . PHE A 1 212 ? 42.393 -14.438 -57.177 1.00 58.72 212 PHE A CA 1
ATOM 1653 C C . PHE A 1 212 ? 43.698 -14.299 -56.365 1.00 58.72 212 PHE A C 1
ATOM 1655 O O . PHE A 1 212 ? 44.627 -13.656 -56.855 1.00 58.72 212 PHE A O 1
ATOM 1662 N N . ASP A 1 213 ? 43.772 -14.877 -55.160 1.00 54.91 213 ASP A N 1
ATOM 1663 C CA . ASP A 1 213 ? 44.950 -14.850 -54.268 1.00 54.91 213 ASP A CA 1
ATOM 1664 C C . ASP A 1 213 ? 45.816 -16.140 -54.337 1.00 54.91 213 ASP A C 1
ATOM 1666 O O . ASP A 1 213 ? 46.851 -16.214 -53.666 1.00 54.91 213 ASP A O 1
ATOM 1670 N N . GLU A 1 214 ? 45.427 -17.139 -55.148 1.00 48.81 214 GLU A N 1
ATOM 1671 C CA . GLU A 1 214 ? 46.236 -18.323 -55.536 1.00 48.81 214 GLU A CA 1
ATOM 1672 C C . GLU A 1 214 ? 46.865 -18.160 -56.931 1.00 48.81 214 GLU A C 1
ATOM 1674 O O . GLU A 1 214 ? 48.040 -18.575 -57.093 1.00 48.81 214 GLU A O 1
#

InterPro domains:
  IPR003130 Dynamin GTPase effector [PF02212] (21-108)
  IPR020850 GTPase effector domain [PS51388] (22-118)
  IPR023231 GSKIP domain superfamily [G3DSA:3.30.2280.10] (108-211)
  IPR023231 GSKIP domain superfamily [SSF103107] (148-209)

Sequence (214 aa):
MGLAVQPVDLGKLIESEAEDELIETMAEVRAYYQVAYKRFVDIIPMAADETLVRGFCRGLERRLFEGLGVSGEGAKERCASLLEYSHEVTLERDMLKTRRDRLMLARHTELDMSLKELSYGVKSSRILTAGAIAGSKGAPPMAAIIMPDDVSITVQVTERGWQVCDPDSHVAAPRRFETLDDLLTEYNAEYAKKRQDTLMQKLLAVAAEREFDE

pLDDT: mean 81.41, std 13.53, range [42.72, 97.38]

Secondary structure (DSSP, 8-state):
------TTHHHHHHHHHHHHHHHHHHHHHHHHHHHHHHHHHHHHHHHHIIIIIIHHHTTHHHHHHHHTT-SSTTHHHHHHHHTPPPHHHHHHHHHHHHHHHHHHHHHHHHHHHHHHH--SS-SEEEEES--TTTTSTTPPPEEEEE-TTS-EEEEEEETTEEEE--TT---SS---BSSHHHHHHHH-HHHHHHHHHHHHHHHHHHHHHHHH--

Organism: NCBI:txid456999